Protein AF-A0A822CWD6-F1 (afdb_monomer)

pLDDT: mean 80.33, std 17.36, range [27.86, 97.44]

Secondary structure (DSSP, 8-state):
-------------------SEEEEE------SS---------HHHHHHHHHTTTTT-SEEEEE-TTS----TTSTTT-HHHIIIIIGGG-TT--EEEEEEE--TTS--HHHHHHTT-SHHHHHTT-EEEEETTEEEEES--SSEESS---STTEEESSTHHHHH-TTTTTT--EEEES---HHHHHHHHHH-TT--EEEE--TT-SS-THHHHHHHHHHTT-----TT--EEEEEEEETGGGHHHHHHH-TT--EEEEEEEEPPPTTSHHHHHHHHH--EEEEESHHHHHHHHT--S---TT--EEEEE-----

Radius of gyration: 23.3 Å; Cα contacts (8 Å, |Δi|>4): 521; chains: 1; bounding box: 73×45×63 Å

Foldseek 3Di:
DDDDDDDDDDPPPPPLPADAEDADADPDPCPDDPCPPDPADPVVVVQVVVLSNQARYQEYAEHCANHDDDDCCDPPQQLVCCVPVHNVSRPNHLYYKYKYFADQDDDDPVVSQVSCLDPVCVVSVFKWKDARRMIITWLHDDQEEEQDEALVRMDISDVVCSVVPLASQANHQEYEHADDDPVRLVSCVRSHVNHAEYEYDPPDPPDDPPRLVVRLVVLVVDQEEPANHQEYEYQAEEPQSCQSCCVRHYQQHAEYEYEHYHYHDCPDPSQVVQLVRYQYYEYAEDVVVVVVVPDPDDGNVNHNYYHYHYDPDD

Structure (mmCIF, N/CA/C/O backbone):
data_AF-A0A822CWD6-F1
#
_entry.id   AF-A0A822CWD6-F1
#
loop_
_atom_site.group_PDB
_atom_site.id
_atom_site.type_symbol
_atom_site.label_atom_id
_atom_site.label_alt_id
_atom_site.label_comp_id
_atom_site.label_asym_id
_atom_site.label_entity_id
_atom_site.label_seq_id
_atom_site.pdbx_PDB_ins_code
_atom_site.Cartn_x
_atom_site.Cartn_y
_atom_site.Cartn_z
_atom_site.occupancy
_atom_site.B_iso_or_equiv
_atom_site.auth_seq_id
_atom_site.auth_comp_id
_atom_site.auth_asym_id
_atom_site.auth_atom_id
_atom_site.pdbx_PDB_model_num
ATOM 1 N N . THR A 1 1 ? -40.696 32.082 -4.205 1.00 41.19 1 THR A N 1
ATOM 2 C CA . THR A 1 1 ? -41.580 31.049 -3.629 1.00 41.19 1 THR A CA 1
ATOM 3 C C . THR A 1 1 ? -40.736 30.146 -2.752 1.00 41.19 1 THR A C 1
ATOM 5 O O . THR A 1 1 ? -39.801 29.544 -3.269 1.00 41.19 1 THR A O 1
ATOM 8 N N . PRO A 1 2 ? -40.947 30.142 -1.426 1.00 31.92 2 PRO A N 1
ATOM 9 C CA . PRO A 1 2 ? -40.215 29.258 -0.528 1.00 31.92 2 PRO A CA 1
ATOM 10 C C . PRO A 1 2 ? -40.770 27.838 -0.681 1.00 31.92 2 PRO A C 1
ATOM 12 O O . PRO A 1 2 ? -41.982 27.652 -0.743 1.00 31.92 2 PRO A O 1
ATOM 15 N N . TYR A 1 3 ? -39.889 26.847 -0.794 1.00 30.48 3 TYR A N 1
ATOM 16 C CA . TYR A 1 3 ? -40.288 25.444 -0.788 1.00 30.48 3 TYR A CA 1
ATOM 17 C C . TYR A 1 3 ? -40.592 25.023 0.651 1.00 30.48 3 TYR A C 1
ATOM 19 O O . TYR A 1 3 ? -39.708 25.021 1.508 1.00 30.48 3 TYR A O 1
ATOM 27 N N . GLU A 1 4 ? -41.857 24.695 0.898 1.00 30.73 4 GLU A N 1
ATOM 28 C CA . GLU A 1 4 ? -42.342 24.069 2.123 1.00 30.73 4 GLU A CA 1
ATOM 29 C C . GLU A 1 4 ? -41.802 22.638 2.222 1.00 30.73 4 GLU A C 1
ATOM 31 O O . GLU A 1 4 ? -41.967 21.813 1.320 1.00 30.73 4 GLU A O 1
ATOM 36 N N . PHE A 1 5 ? -41.128 22.343 3.332 1.00 27.86 5 PHE A N 1
ATOM 37 C CA . PHE A 1 5 ? -40.646 21.010 3.664 1.00 27.86 5 PHE A CA 1
ATOM 38 C C . PHE A 1 5 ? -41.759 20.279 4.426 1.00 27.86 5 PHE A C 1
ATOM 40 O O . PHE A 1 5 ? -41.916 20.444 5.636 1.00 27.86 5 PHE A O 1
ATOM 47 N N . HIS A 1 6 ? -42.561 19.481 3.723 1.00 30.95 6 HIS A N 1
ATOM 48 C CA . HIS A 1 6 ? -43.489 18.552 4.363 1.00 30.95 6 HIS A CA 1
ATOM 49 C C . HIS A 1 6 ? -42.717 17.339 4.899 1.00 30.95 6 HIS A C 1
ATOM 51 O O . HIS A 1 6 ? -42.276 16.480 4.138 1.00 30.95 6 HIS A O 1
ATOM 57 N N . GLY A 1 7 ? -42.573 17.241 6.219 1.00 32.12 7 GLY A N 1
ATOM 58 C CA . GLY A 1 7 ? -42.423 15.944 6.886 1.00 32.12 7 GLY A CA 1
ATOM 59 C C . GLY A 1 7 ? -43.795 15.389 7.296 1.00 32.12 7 GLY A C 1
ATOM 60 O O . GLY A 1 7 ? -44.785 16.116 7.267 1.00 32.12 7 GLY A O 1
ATOM 61 N N . PRO A 1 8 ? -43.874 14.156 7.814 1.00 41.81 8 PRO A N 1
ATOM 62 C CA . PRO A 1 8 ? -43.317 12.914 7.301 1.00 41.81 8 PRO A CA 1
ATOM 63 C C . PRO A 1 8 ? -44.475 11.964 6.939 1.00 41.81 8 PRO A C 1
ATOM 65 O O . PRO A 1 8 ? -45.290 11.613 7.793 1.00 41.81 8 PRO A O 1
ATOM 68 N N . ASN A 1 9 ? -44.541 11.478 5.697 1.00 36.12 9 ASN A N 1
ATOM 69 C CA . ASN A 1 9 ? -45.422 10.348 5.406 1.00 36.12 9 ASN A CA 1
ATOM 70 C C . ASN A 1 9 ? -44.743 9.052 5.852 1.00 36.12 9 ASN A C 1
ATOM 72 O O . ASN A 1 9 ? -43.659 8.697 5.393 1.00 36.12 9 ASN A O 1
ATOM 76 N N . ARG A 1 10 ? -45.408 8.384 6.796 1.00 40.56 10 ARG A N 1
ATOM 77 C CA . ARG A 1 10 ? -45.073 7.092 7.395 1.00 40.56 10 ARG A CA 1
ATOM 78 C C . ARG A 1 10 ? -44.717 6.056 6.328 1.00 40.56 10 ARG A C 1
ATOM 80 O O . ARG A 1 10 ? -45.597 5.508 5.675 1.00 40.56 10 ARG A O 1
ATOM 87 N N . TRP A 1 11 ? -43.437 5.718 6.240 1.00 37.66 11 TRP A N 1
ATOM 88 C CA . TRP A 1 11 ? -42.989 4.420 5.744 1.00 37.66 11 TRP A CA 1
ATOM 89 C C . TRP A 1 11 ? -42.627 3.574 6.961 1.00 37.66 11 TRP A C 1
ATOM 91 O O . TRP A 1 11 ? -41.468 3.413 7.326 1.00 37.66 11 TRP A O 1
ATOM 101 N N . SER A 1 12 ? -43.653 3.067 7.644 1.00 40.69 12 SER A N 1
ATOM 102 C CA . SER A 1 12 ? -43.502 1.999 8.626 1.00 40.69 12 SER A CA 1
ATOM 103 C C . SER A 1 12 ? -43.310 0.680 7.882 1.00 40.69 12 SER A C 1
ATOM 105 O O . SER A 1 12 ? -44.246 -0.093 7.722 1.00 40.69 12 SER A O 1
ATOM 107 N N . ASN A 1 13 ? -42.090 0.447 7.410 1.00 38.81 13 ASN A N 1
ATOM 108 C CA . ASN A 1 13 ? -41.553 -0.888 7.188 1.00 38.81 13 ASN A CA 1
ATOM 109 C C . ASN A 1 13 ? -40.139 -0.873 7.768 1.00 38.81 13 ASN A C 1
ATOM 111 O O . ASN A 1 13 ? -39.184 -0.466 7.112 1.00 38.81 13 ASN A O 1
ATOM 115 N N . ASN A 1 14 ? -40.047 -1.269 9.042 1.00 45.19 14 ASN A N 1
ATOM 116 C CA . ASN A 1 14 ? -38.828 -1.393 9.845 1.00 45.19 14 ASN A CA 1
ATOM 117 C C . ASN A 1 14 ? -37.925 -2.534 9.342 1.00 45.19 14 ASN A C 1
ATOM 119 O O . ASN A 1 14 ? -37.528 -3.410 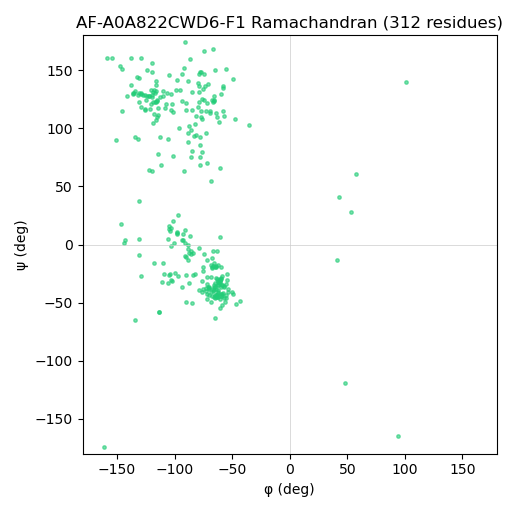10.105 1.00 45.19 14 ASN A O 1
ATOM 123 N N . ASN A 1 15 ? -37.565 -2.526 8.062 1.00 50.66 15 ASN A N 1
ATOM 124 C CA . ASN A 1 15 ? -36.393 -3.252 7.604 1.00 50.66 15 ASN A CA 1
ATOM 125 C C . ASN A 1 15 ? -35.198 -2.333 7.833 1.00 50.66 15 ASN A C 1
ATOM 127 O O . ASN A 1 15 ? -34.747 -1.634 6.928 1.00 50.66 15 ASN A O 1
ATOM 131 N N . THR A 1 16 ? -34.714 -2.294 9.076 1.00 69.19 16 THR A N 1
ATOM 132 C CA . THR A 1 16 ? -33.411 -1.701 9.375 1.00 69.19 16 THR A CA 1
ATOM 133 C C . THR A 1 16 ? -32.378 -2.427 8.524 1.00 69.19 16 THR A C 1
ATOM 135 O O . THR A 1 16 ? -32.130 -3.619 8.708 1.00 69.19 16 THR A O 1
ATOM 138 N N . ILE A 1 17 ? -31.821 -1.719 7.539 1.00 77.31 17 ILE A N 1
ATOM 139 C CA . ILE A 1 17 ? -30.785 -2.255 6.659 1.00 77.31 17 ILE A CA 1
ATOM 140 C C . ILE A 1 17 ? -29.621 -2.691 7.547 1.00 77.31 17 ILE A C 1
ATOM 142 O O . ILE A 1 17 ? -28.997 -1.872 8.219 1.00 77.31 17 ILE A O 1
ATOM 146 N N . GLN A 1 18 ? -29.351 -3.994 7.572 1.00 89.06 18 GLN A N 1
ATOM 147 C CA . GLN A 1 18 ? -28.232 -4.545 8.320 1.00 89.06 18 GLN A CA 1
ATOM 148 C C . GLN A 1 18 ? -27.011 -4.589 7.416 1.00 89.06 18 GLN A C 1
ATOM 150 O O . GLN A 1 18 ? -26.974 -5.340 6.442 1.00 89.06 18 GLN A O 1
ATOM 155 N N . LEU A 1 19 ? -25.990 -3.820 7.771 1.00 91.62 19 LEU A N 1
ATOM 156 C CA . LEU A 1 19 ? -24.704 -3.851 7.100 1.00 91.62 19 LEU A CA 1
ATOM 157 C C . LEU A 1 19 ? -23.643 -4.321 8.089 1.00 91.62 19 LEU A C 1
ATOM 159 O O . LEU A 1 19 ? -23.257 -3.597 8.999 1.00 91.62 19 LEU A O 1
ATOM 163 N N . LYS A 1 20 ? -23.169 -5.557 7.906 1.00 95.38 20 LYS A N 1
ATOM 164 C CA . LYS A 1 20 ? -22.157 -6.154 8.792 1.00 95.38 20 LYS A CA 1
ATOM 165 C C . LYS A 1 20 ? -20.751 -5.627 8.533 1.00 95.38 20 LYS A C 1
ATOM 167 O O . LYS A 1 20 ? -19.944 -5.582 9.457 1.00 95.38 20 LYS A O 1
ATOM 172 N N . GLN A 1 21 ? -20.437 -5.270 7.292 1.00 96.81 21 GLN A N 1
ATOM 173 C CA . GLN A 1 21 ? -19.098 -4.852 6.893 1.00 96.81 21 GLN A CA 1
ATOM 174 C C . GLN A 1 21 ? -19.185 -3.620 6.000 1.00 96.81 21 GLN A C 1
ATOM 176 O O . GLN A 1 21 ? -19.941 -3.615 5.029 1.00 96.81 21 GLN A O 1
ATOM 181 N N . PHE A 1 22 ? -18.400 -2.596 6.318 1.00 95.56 22 PHE A N 1
ATOM 182 C CA . PHE A 1 22 ? -18.320 -1.367 5.538 1.00 95.56 22 PHE A CA 1
ATOM 183 C C . PHE A 1 22 ? -16.862 -1.101 5.168 1.00 95.56 22 PHE A C 1
ATOM 185 O O . PHE A 1 22 ? -16.019 -0.868 6.036 1.00 95.56 22 PHE A O 1
ATOM 192 N N . TYR A 1 23 ? -16.580 -1.129 3.866 1.00 95.19 23 TYR A N 1
ATOM 193 C CA . TYR A 1 23 ? -15.262 -0.859 3.301 1.00 95.19 23 TYR A CA 1
ATOM 194 C C . TYR A 1 23 ? -15.333 0.410 2.462 1.00 95.19 23 TYR A C 1
ATOM 196 O O . TYR A 1 23 ? -16.032 0.451 1.450 1.00 95.19 23 TYR A O 1
ATOM 204 N N . LEU A 1 24 ? -14.581 1.434 2.852 1.00 92.56 24 LEU A N 1
ATOM 205 C CA . LEU A 1 24 ? -14.492 2.686 2.114 1.00 92.56 24 LEU A CA 1
ATOM 206 C C . LEU A 1 24 ? -13.050 2.973 1.739 1.00 92.56 24 LEU A C 1
ATOM 208 O O . LEU A 1 24 ? -12.159 2.979 2.584 1.00 92.56 24 LEU A O 1
ATOM 212 N N . THR A 1 25 ? -12.825 3.229 0.454 1.00 88.62 25 THR A N 1
ATOM 213 C CA . THR A 1 25 ? -11.520 3.626 -0.069 1.00 88.62 25 THR A CA 1
ATOM 214 C C . THR A 1 25 ? -11.660 4.871 -0.921 1.00 88.62 25 THR A C 1
ATOM 216 O O . THR A 1 25 ? -12.312 4.858 -1.965 1.00 88.62 25 THR A O 1
ATOM 219 N N . PHE A 1 26 ? -10.998 5.945 -0.501 1.00 81.56 26 PHE A N 1
ATOM 220 C CA . PHE A 1 26 ? -10.891 7.157 -1.297 1.00 81.56 26 PHE A CA 1
ATOM 221 C C . PHE A 1 26 ? -9.759 7.012 -2.309 1.00 81.56 26 PHE A C 1
ATOM 223 O O . PHE A 1 26 ? -8.594 7.303 -2.035 1.00 81.56 26 PHE A O 1
ATOM 230 N N . ASN A 1 27 ? -10.120 6.575 -3.512 1.00 64.31 27 ASN A N 1
ATOM 231 C CA . ASN A 1 27 ? -9.210 6.505 -4.648 1.00 64.31 27 ASN A CA 1
ATOM 232 C C . ASN A 1 27 ? -9.021 7.893 -5.264 1.00 64.31 27 ASN A C 1
ATOM 234 O O . ASN A 1 27 ? -9.557 8.192 -6.330 1.00 64.31 27 ASN A O 1
ATOM 238 N N . ARG A 1 28 ? -8.240 8.761 -4.615 1.00 62.84 28 ARG A N 1
ATOM 239 C CA . ARG A 1 28 ? -7.732 9.951 -5.300 1.00 62.84 28 ARG A CA 1
ATOM 240 C C . ARG A 1 28 ? -6.397 9.610 -5.943 1.00 62.84 28 ARG A C 1
ATOM 242 O O . ARG A 1 28 ? -5.455 9.218 -5.259 1.00 62.84 28 ARG A O 1
ATOM 249 N N . ARG A 1 29 ? -6.300 9.779 -7.265 1.00 53.88 29 ARG A N 1
ATOM 250 C CA . ARG A 1 29 ? -4.995 9.818 -7.928 1.00 53.88 29 ARG A CA 1
ATOM 251 C C . ARG A 1 29 ? -4.268 11.043 -7.378 1.00 53.88 29 ARG A C 1
ATOM 253 O O . ARG A 1 29 ? -4.687 12.173 -7.628 1.00 53.88 29 ARG A O 1
ATOM 260 N N . ILE A 1 30 ? -3.231 10.819 -6.573 1.00 51.44 30 ILE A N 1
ATOM 261 C CA . ILE A 1 30 ? -2.317 11.866 -6.109 1.00 51.44 30 ILE A CA 1
ATOM 262 C C . ILE A 1 30 ? -1.471 12.268 -7.326 1.00 51.44 30 ILE A C 1
ATOM 264 O O . ILE A 1 30 ? -0.302 11.913 -7.430 1.00 51.44 30 ILE A O 1
ATOM 268 N N . TYR A 1 31 ? -2.081 12.930 -8.309 1.00 38.94 31 TYR A N 1
ATOM 269 C CA . TYR A 1 31 ? -1.329 13.576 -9.375 1.00 38.94 31 TYR A CA 1
ATOM 270 C C . TYR A 1 31 ? -0.652 14.798 -8.770 1.00 38.94 31 TYR A C 1
ATOM 272 O O . TYR A 1 31 ? -1.303 15.641 -8.149 1.00 38.94 31 TYR A O 1
ATOM 280 N N . GLY A 1 32 ? 0.677 14.821 -8.868 1.00 43.56 32 GLY A N 1
ATOM 281 C CA . GLY A 1 32 ? 1.540 15.753 -8.153 1.00 43.56 32 GLY A CA 1
ATOM 282 C C . GLY A 1 32 ? 1.110 17.213 -8.276 1.00 43.56 32 GLY A C 1
ATOM 283 O O . GLY A 1 32 ? 0.671 17.627 -9.338 1.00 43.56 32 GLY A O 1
ATOM 284 N N . ARG A 1 33 ? 1.273 17.962 -7.174 1.00 41.97 33 ARG A N 1
ATOM 285 C CA . ARG A 1 33 ? 1.235 19.433 -6.956 1.00 41.97 33 ARG A CA 1
ATOM 286 C C . ARG A 1 33 ? 0.179 20.309 -7.661 1.00 41.97 33 ARG A C 1
ATOM 288 O O . ARG A 1 33 ? 0.005 21.450 -7.236 1.00 41.97 33 ARG A O 1
ATOM 295 N N . ARG A 1 34 ? -0.566 19.852 -8.667 1.00 41.78 34 ARG A N 1
ATOM 296 C CA . ARG A 1 34 ? -1.643 20.620 -9.287 1.00 41.78 34 ARG A CA 1
ATOM 297 C C . ARG A 1 34 ? -2.848 20.569 -8.364 1.00 41.78 34 ARG A C 1
ATOM 299 O O . ARG A 1 34 ? -3.493 19.538 -8.190 1.00 41.78 34 ARG A O 1
ATOM 306 N N . ARG A 1 35 ? -3.114 21.730 -7.763 1.00 42.78 35 ARG A N 1
ATOM 307 C CA . ARG A 1 35 ? -4.303 22.081 -6.985 1.00 42.78 35 ARG A CA 1
ATOM 308 C C . ARG A 1 35 ? -5.563 21.978 -7.856 1.00 42.78 35 ARG A C 1
ATOM 310 O O . ARG A 1 35 ? -6.215 22.977 -8.126 1.00 42.78 35 ARG A O 1
ATOM 317 N N . LEU A 1 36 ? -5.934 20.780 -8.304 1.00 44.44 36 LEU A N 1
ATOM 318 C CA . LEU A 1 36 ? -7.328 20.534 -8.651 1.00 44.44 36 LEU A CA 1
ATOM 319 C C . LEU A 1 36 ? -8.093 20.687 -7.342 1.00 44.44 36 LEU A C 1
ATOM 321 O O . LEU A 1 36 ? -7.831 19.922 -6.405 1.00 44.44 36 LEU A O 1
ATOM 325 N N . ALA A 1 37 ? -8.933 21.726 -7.276 1.00 44.72 37 ALA A N 1
ATOM 326 C CA . ALA A 1 37 ? -9.743 22.111 -6.126 1.00 44.72 37 ALA A CA 1
ATOM 327 C C . ALA A 1 37 ? -10.213 20.854 -5.389 1.00 44.72 37 ALA A C 1
ATOM 329 O O . ALA A 1 37 ? -11.045 20.087 -5.878 1.00 44.72 37 ALA A O 1
ATOM 330 N N . SER A 1 38 ? -9.561 20.560 -4.264 1.00 51.62 38 SER A N 1
ATOM 331 C CA . SER A 1 38 ? -9.843 19.356 -3.509 1.00 51.62 38 SER A CA 1
ATOM 332 C C . SER A 1 38 ? -11.222 19.532 -2.904 1.00 51.62 38 SER A C 1
ATOM 334 O O . SER A 1 38 ? -11.424 20.402 -2.059 1.00 51.62 38 SER A O 1
ATOM 336 N N . ARG A 1 39 ? -12.190 18.711 -3.322 1.00 56.06 39 ARG A N 1
ATOM 337 C CA . ARG A 1 39 ? -13.392 18.540 -2.511 1.00 56.06 39 ARG A CA 1
ATOM 338 C C . ARG A 1 39 ? -12.920 17.963 -1.181 1.00 56.06 39 ARG A C 1
ATOM 340 O O . ARG A 1 39 ? -12.474 16.818 -1.124 1.00 56.06 39 ARG A O 1
ATOM 347 N N . ARG A 1 40 ? -12.914 18.809 -0.149 1.00 67.06 40 ARG A N 1
ATOM 348 C CA . ARG A 1 40 ? -12.742 18.368 1.232 1.00 67.06 40 ARG A CA 1
ATOM 349 C C . ARG A 1 40 ? -13.864 17.382 1.517 1.00 67.06 40 ARG A C 1
ATOM 351 O O . ARG A 1 40 ? -14.998 17.603 1.094 1.00 67.06 40 ARG A O 1
ATOM 358 N N . ILE A 1 41 ? -13.531 16.283 2.174 1.00 71.38 41 ILE A N 1
ATOM 359 C CA . ILE A 1 41 ? -14.560 15.376 2.659 1.00 71.38 41 ILE A CA 1
ATOM 360 C C . ILE A 1 41 ? -15.162 16.030 3.886 1.00 71.38 41 ILE A C 1
ATOM 362 O O . ILE A 1 41 ? -14.445 16.411 4.810 1.00 71.38 41 ILE A O 1
ATOM 366 N N . ASP A 1 42 ? -16.477 16.182 3.861 1.00 82.00 42 ASP A N 1
ATOM 367 C CA . ASP A 1 42 ? -17.227 16.513 5.055 1.00 82.00 42 ASP A CA 1
ATOM 368 C C . ASP A 1 42 ? -17.253 15.258 5.938 1.00 82.00 42 ASP A C 1
ATOM 370 O O . ASP A 1 42 ? -18.038 14.329 5.726 1.00 82.00 42 ASP A O 1
ATOM 374 N N . PHE A 1 43 ? -16.321 15.195 6.893 1.00 80.31 43 PHE A N 1
ATOM 375 C CA . PHE A 1 43 ? -16.220 14.074 7.825 1.00 80.31 43 PHE A CA 1
ATOM 376 C C . PHE A 1 43 ? -17.490 13.903 8.651 1.00 80.31 43 PHE A C 1
ATOM 378 O O . PHE A 1 43 ? -17.830 12.774 8.989 1.00 80.31 43 PHE A O 1
ATOM 385 N N . HIS A 1 44 ? -18.228 14.980 8.922 1.00 83.62 44 HIS A N 1
ATOM 386 C CA . HIS A 1 44 ? -19.490 14.885 9.639 1.00 83.62 44 HIS A CA 1
ATOM 387 C C . HIS A 1 44 ? -20.540 14.147 8.800 1.00 83.62 44 HIS A C 1
ATOM 389 O O . HIS A 1 44 ? -21.178 13.220 9.295 1.00 83.62 44 HIS A O 1
ATOM 395 N N . GLN A 1 45 ? -20.658 14.466 7.507 1.00 86.62 45 GLN A N 1
ATOM 396 C CA . GLN A 1 45 ? -21.532 13.714 6.596 1.00 86.62 45 GLN A CA 1
ATOM 397 C C . GLN A 1 45 ? -21.108 12.250 6.461 1.00 86.62 45 GLN A C 1
ATOM 399 O O . GLN A 1 45 ? -21.960 11.362 6.481 1.00 86.62 45 GLN A O 1
ATOM 404 N N . LEU A 1 46 ? -19.803 11.987 6.353 1.00 87.62 46 LEU A N 1
ATOM 405 C CA . LEU A 1 46 ? -19.285 10.622 6.277 1.00 87.62 46 LEU A CA 1
ATOM 406 C C . LEU A 1 46 ? -19.636 9.817 7.536 1.00 87.62 46 LEU A C 1
ATOM 408 O O . LEU A 1 46 ? -20.128 8.694 7.429 1.00 87.62 46 LEU A O 1
ATOM 412 N N . ILE A 1 47 ? -19.415 10.398 8.716 1.00 87.44 47 ILE A N 1
ATOM 413 C CA . ILE A 1 47 ? -19.780 9.795 10.000 1.00 87.44 47 ILE A CA 1
ATOM 414 C C . ILE A 1 47 ? -21.280 9.523 10.033 1.00 87.44 47 ILE A C 1
ATOM 416 O O . ILE A 1 47 ? -21.667 8.383 10.264 1.00 87.44 47 ILE A O 1
ATOM 420 N N . ASN A 1 48 ? -22.112 10.524 9.733 1.00 88.50 48 ASN A N 1
ATOM 421 C CA . ASN A 1 48 ? -23.569 10.395 9.758 1.00 88.50 48 ASN A CA 1
ATOM 422 C C . ASN A 1 48 ? -24.084 9.305 8.813 1.00 88.50 48 ASN A C 1
ATOM 424 O O . ASN A 1 48 ? -25.068 8.637 9.126 1.00 88.50 48 ASN A O 1
ATOM 428 N N . ALA A 1 49 ? -23.428 9.116 7.665 1.00 90.38 49 ALA A N 1
ATOM 429 C CA . ALA A 1 49 ? -23.754 8.050 6.727 1.00 90.38 49 ALA A CA 1
ATOM 430 C C . ALA A 1 49 ? -23.382 6.666 7.280 1.00 90.38 49 ALA A C 1
ATOM 432 O O . ALA A 1 49 ? -24.171 5.730 7.176 1.00 90.38 49 ALA A O 1
ATOM 433 N N . ILE A 1 50 ? -22.204 6.526 7.895 1.00 91.62 50 ILE A N 1
ATOM 434 C CA . ILE A 1 50 ? -21.753 5.252 8.474 1.00 91.62 50 ILE A CA 1
ATOM 435 C C . ILE A 1 50 ? -22.567 4.899 9.727 1.00 91.62 50 ILE A C 1
ATOM 437 O O . ILE A 1 50 ? -22.907 3.732 9.931 1.00 91.62 50 ILE A O 1
ATOM 441 N N . THR A 1 51 ? -22.926 5.883 10.557 1.00 91.12 51 THR A N 1
ATOM 442 C CA . THR A 1 51 ? -23.675 5.655 11.801 1.00 91.12 51 THR A CA 1
ATOM 443 C C . THR A 1 51 ? -25.098 5.160 11.562 1.00 91.12 51 THR A C 1
ATOM 445 O O . THR A 1 51 ? -25.639 4.500 12.445 1.00 91.12 51 THR A O 1
ATOM 448 N N . GLN A 1 52 ? -25.663 5.331 10.358 1.00 91.44 52 GLN A N 1
ATOM 449 C CA . GLN A 1 52 ? -26.922 4.669 9.972 1.00 91.44 52 GLN A CA 1
ATOM 450 C C . GLN A 1 52 ? -26.861 3.141 10.143 1.00 91.44 52 GLN A C 1
ATOM 452 O O . GLN A 1 52 ? -27.885 2.497 10.353 1.00 91.44 52 GLN A O 1
ATOM 457 N N . PHE A 1 53 ? -25.661 2.555 10.081 1.00 93.62 53 PHE A N 1
ATOM 458 C CA . PHE A 1 53 ? -25.441 1.113 10.179 1.00 93.62 53 PHE A CA 1
ATOM 459 C C . PHE A 1 53 ? -24.849 0.666 11.523 1.00 93.62 53 PHE A C 1
ATOM 461 O O . PHE A 1 53 ? -24.543 -0.520 11.690 1.00 93.62 53 PHE A O 1
ATOM 468 N N . SER A 1 54 ? -24.689 1.578 12.490 1.00 92.62 54 SER A N 1
ATOM 469 C CA . SER A 1 54 ? -23.864 1.360 13.687 1.00 92.62 54 SER A CA 1
ATOM 470 C C . SER A 1 54 ? -24.294 0.155 14.535 1.00 92.62 54 SER A C 1
ATOM 472 O O . SER A 1 54 ? -23.454 -0.578 15.052 1.00 92.62 54 SER A O 1
ATOM 474 N N . LEU A 1 55 ? -25.600 -0.123 14.606 1.00 93.69 55 LEU A N 1
ATOM 475 C CA . LEU A 1 55 ? -26.174 -1.244 15.367 1.00 93.69 55 LEU A CA 1
ATOM 476 C C . LEU A 1 55 ? -25.914 -2.627 14.746 1.00 93.69 55 LEU A C 1
ATOM 478 O O . LEU A 1 55 ? -26.174 -3.660 15.378 1.00 93.69 55 LEU A O 1
ATOM 482 N N . SER A 1 56 ? -25.457 -2.668 13.494 1.00 95.38 56 SER A N 1
ATOM 483 C CA . SER A 1 56 ? -25.226 -3.902 12.732 1.00 95.38 56 SER A CA 1
ATOM 484 C C . SER A 1 56 ? -23.773 -4.109 12.315 1.00 95.38 56 SER A C 1
ATOM 486 O O . SER A 1 56 ? -23.410 -5.234 11.967 1.00 95.38 56 SER A O 1
ATOM 488 N N . LEU A 1 57 ? -22.954 -3.058 12.382 1.00 95.94 57 LEU A N 1
ATOM 489 C CA . LEU A 1 57 ? -21.598 -3.071 11.862 1.00 95.94 57 LEU A CA 1
ATOM 490 C C . LEU A 1 57 ? -20.660 -3.881 12.761 1.00 95.94 57 LEU A C 1
ATOM 492 O O . LEU A 1 57 ? -20.527 -3.612 13.951 1.00 95.94 57 LEU A O 1
ATOM 496 N N . VAL A 1 58 ? -20.005 -4.874 12.162 1.00 97.38 58 VAL A N 1
ATOM 497 C CA . VAL A 1 58 ? -19.014 -5.755 12.798 1.00 97.38 58 VAL A CA 1
ATOM 498 C C . VAL A 1 58 ? -17.599 -5.400 12.346 1.00 97.38 58 VAL A C 1
ATOM 500 O O . VAL A 1 58 ? -16.654 -5.513 13.126 1.00 97.38 58 VAL A O 1
ATOM 503 N N . CYS A 1 59 ? -17.449 -4.945 11.101 1.00 97.44 59 CYS A N 1
ATOM 504 C CA . CYS A 1 59 ? -16.174 -4.530 10.526 1.00 97.44 59 CYS A CA 1
ATOM 505 C C . CYS A 1 59 ? -16.304 -3.165 9.846 1.00 97.44 59 CYS A C 1
ATOM 507 O O . CYS A 1 59 ? -17.190 -2.964 9.010 1.00 97.44 59 CYS A O 1
ATOM 509 N N . LEU A 1 60 ? -15.389 -2.257 10.177 1.00 96.94 60 LEU A N 1
ATOM 510 C CA . LEU A 1 60 ? -15.258 -0.943 9.563 1.00 96.94 60 LEU A CA 1
ATOM 511 C C . LEU A 1 60 ? -13.833 -0.756 9.044 1.00 96.94 60 LEU A C 1
ATOM 513 O O . LEU A 1 60 ? -12.897 -0.693 9.838 1.00 96.94 60 LEU A O 1
ATOM 517 N N . SER A 1 61 ? -13.680 -0.598 7.730 1.00 97.12 61 SER A N 1
ATOM 518 C CA . SER A 1 61 ? -12.390 -0.332 7.090 1.00 97.12 61 SER A CA 1
ATOM 519 C C . SER A 1 61 ? -12.418 0.975 6.309 1.00 97.12 61 SER A C 1
ATOM 521 O O . SER A 1 61 ? -13.129 1.102 5.312 1.00 97.12 61 SER A O 1
ATOM 523 N N . LEU A 1 62 ? -11.598 1.935 6.733 1.00 94.88 62 LEU A N 1
ATOM 524 C CA . LEU A 1 62 ? -11.518 3.283 6.182 1.00 94.88 62 LEU A CA 1
ATOM 525 C C . LEU A 1 62 ? -10.121 3.565 5.621 1.00 94.88 62 LEU A C 1
ATOM 527 O O . LEU A 1 62 ? -9.179 3.837 6.362 1.00 94.88 62 LEU A O 1
ATOM 531 N N . ASN A 1 63 ? -9.993 3.548 4.297 1.00 93.12 63 ASN A N 1
ATOM 532 C CA . ASN A 1 63 ? -8.811 4.038 3.597 1.00 93.12 63 ASN A CA 1
ATOM 533 C C . ASN A 1 63 ? -9.044 5.480 3.134 1.00 93.12 63 ASN A C 1
ATOM 535 O O . ASN A 1 63 ? -9.698 5.746 2.122 1.00 93.12 63 ASN A O 1
ATOM 539 N N . LEU A 1 64 ? -8.486 6.402 3.906 1.00 89.81 64 LEU A N 1
ATOM 540 C CA . LEU A 1 64 ? -8.624 7.845 3.798 1.00 89.81 64 LEU A CA 1
ATOM 541 C C . LEU A 1 64 ? -7.395 8.519 3.164 1.00 89.81 64 LEU A C 1
ATOM 543 O O . LEU A 1 64 ? -7.281 9.739 3.213 1.00 89.81 64 LEU A O 1
ATOM 547 N N . ILE A 1 65 ? -6.485 7.775 2.532 1.00 86.56 65 ILE A N 1
ATOM 548 C CA . ILE A 1 65 ? -5.256 8.333 1.933 1.00 86.56 65 ILE A CA 1
ATOM 549 C C . ILE A 1 65 ? -5.535 9.379 0.844 1.00 86.56 65 ILE A C 1
ATOM 551 O O . ILE A 1 65 ? -4.747 10.298 0.641 1.00 86.56 65 ILE A O 1
ATOM 555 N N . GLY A 1 66 ? -6.670 9.277 0.150 1.00 78.00 66 GLY A N 1
ATOM 556 C CA . GLY A 1 66 ? -7.093 10.265 -0.845 1.00 78.00 66 GLY A CA 1
ATOM 557 C C . GLY A 1 66 ? -7.718 11.544 -0.269 1.00 78.00 66 GLY A C 1
ATOM 558 O O . GLY A 1 66 ? -8.080 12.433 -1.046 1.00 78.00 66 GLY A O 1
ATOM 559 N N . CYS A 1 67 ? -7.883 11.637 1.054 1.00 80.00 67 CYS A N 1
ATOM 560 C CA . CYS A 1 67 ? -8.580 12.730 1.730 1.00 80.00 67 CYS A CA 1
ATOM 561 C C . CYS A 1 67 ? -7.617 13.873 2.060 1.00 80.00 67 CYS A C 1
ATOM 563 O O . CYS A 1 67 ? -6.488 13.641 2.483 1.00 80.00 67 CYS A O 1
ATOM 565 N N . TYR A 1 68 ? -8.075 15.117 1.906 1.00 72.44 68 TYR A N 1
ATOM 566 C CA . TYR A 1 68 ? -7.323 16.276 2.383 1.00 72.44 68 TYR A CA 1
ATOM 567 C C . TYR A 1 68 ? -7.702 16.537 3.837 1.00 72.44 68 TYR A C 1
ATOM 569 O O . TYR A 1 68 ? -8.785 17.059 4.101 1.00 72.44 68 TYR A O 1
ATOM 577 N N . ILE A 1 69 ? -6.832 16.129 4.753 1.00 73.25 69 ILE A N 1
ATOM 578 C CA . ILE A 1 69 ? -6.992 16.383 6.182 1.00 73.25 69 ILE A CA 1
ATOM 579 C C . ILE A 1 69 ? -6.135 17.593 6.524 1.00 73.25 69 ILE A C 1
ATOM 581 O O . ILE A 1 69 ? -5.009 17.691 6.050 1.00 73.25 69 ILE A O 1
ATOM 585 N N . THR A 1 70 ? -6.690 18.544 7.266 1.00 69.50 70 THR A N 1
ATOM 586 C CA . THR A 1 70 ? -6.097 19.878 7.435 1.00 69.50 70 THR A CA 1
ATOM 587 C C . THR A 1 70 ? -5.559 20.138 8.829 1.00 69.50 70 THR A C 1
ATOM 589 O O . THR A 1 70 ? -4.800 21.086 9.012 1.00 69.50 70 THR A O 1
ATOM 592 N N . SER A 1 71 ? -5.956 19.323 9.803 1.00 74.81 71 SER A N 1
ATOM 593 C CA . SER A 1 71 ? -5.650 19.530 11.213 1.00 74.81 71 SER A CA 1
ATOM 594 C C . SER A 1 71 ? -5.448 18.204 11.944 1.00 74.81 71 SER A C 1
ATOM 596 O O . SER A 1 71 ? -6.077 17.200 11.614 1.00 74.81 71 SER A O 1
ATOM 598 N N . SER A 1 72 ? -4.620 18.210 12.992 1.00 73.75 72 SER A N 1
ATOM 599 C CA . SER A 1 72 ? -4.518 17.106 13.961 1.00 73.75 72 SER A CA 1
ATOM 600 C C . SER A 1 72 ? -5.809 16.897 14.755 1.00 73.75 72 SER A C 1
ATOM 602 O O . SER A 1 72 ? -6.027 15.823 15.308 1.00 73.75 72 SER A O 1
ATOM 604 N N . ASN A 1 73 ? -6.677 17.911 14.789 1.00 78.38 73 ASN A N 1
ATOM 605 C CA . ASN A 1 73 ? -7.982 17.829 15.429 1.00 78.38 73 ASN A CA 1
ATOM 606 C C . ASN A 1 73 ? -9.055 17.210 14.526 1.00 78.38 73 ASN A C 1
ATOM 608 O O . ASN A 1 73 ? -10.156 16.975 15.013 1.00 78.38 73 ASN A O 1
ATOM 612 N N . ASP A 1 74 ? -8.761 16.952 13.248 1.00 80.25 74 ASP A N 1
ATOM 613 C CA . ASP A 1 74 ? -9.707 16.312 12.337 1.00 80.25 74 ASP A CA 1
ATOM 614 C C . ASP A 1 74 ? -9.825 14.810 12.661 1.00 80.25 74 ASP A C 1
ATOM 616 O O . ASP A 1 74 ? -8.853 14.154 13.044 1.00 80.25 74 ASP A O 1
ATOM 620 N N . LEU A 1 75 ? -11.018 14.244 12.472 1.00 72.94 75 LEU A N 1
ATOM 621 C CA . LEU A 1 75 ? -11.315 12.819 12.637 1.00 72.94 75 LEU A CA 1
ATOM 622 C C . LEU A 1 75 ? -10.790 12.070 11.399 1.00 72.94 75 LEU A C 1
ATOM 624 O O . LEU A 1 75 ? -11.497 11.922 10.406 1.00 72.94 75 LEU A O 1
ATOM 628 N N . PRO A 1 76 ? -9.503 11.687 11.411 1.00 81.56 76 PRO A N 1
ATOM 629 C CA . PRO A 1 76 ? -9.145 10.492 12.171 1.00 81.56 76 PRO A CA 1
ATOM 630 C C . PRO A 1 76 ? -7.940 10.635 13.121 1.00 81.56 76 PRO A C 1
ATOM 632 O O . PRO A 1 76 ? -7.515 9.640 13.700 1.00 81.56 76 PRO A O 1
ATOM 635 N N . PHE A 1 77 ? -7.366 11.827 13.270 1.00 83.81 77 PHE A N 1
ATOM 636 C CA . PHE A 1 77 ? -6.171 12.077 14.087 1.00 83.81 77 PHE A CA 1
ATOM 637 C C . PHE A 1 77 ? -6.496 12.444 15.530 1.00 83.81 77 PHE A C 1
ATOM 639 O O . PHE A 1 77 ? -5.708 12.164 16.433 1.00 83.81 77 PHE A O 1
ATOM 646 N N . ASN A 1 78 ? -7.681 13.004 15.761 1.00 87.50 78 ASN A N 1
ATOM 647 C CA . ASN A 1 78 ? -8.188 13.217 17.102 1.00 87.50 78 ASN A CA 1
ATOM 648 C C . ASN A 1 78 ? -8.732 11.900 17.672 1.00 87.50 78 ASN A C 1
ATOM 650 O O . ASN A 1 78 ? -9.902 11.564 17.472 1.00 87.50 78 ASN A O 1
ATOM 654 N N . GLY A 1 79 ? -7.885 11.153 18.389 1.00 88.31 79 GLY A N 1
ATOM 655 C CA . GLY A 1 79 ? -8.257 9.871 18.994 1.00 88.31 79 GLY A CA 1
ATOM 656 C C . GLY A 1 79 ? -9.486 9.960 19.908 1.00 88.31 79 GLY A C 1
ATOM 657 O O . GLY A 1 79 ? -10.305 9.045 19.916 1.00 88.31 79 GLY A O 1
ATOM 658 N N . ILE A 1 80 ? -9.682 11.083 20.609 1.00 90.19 80 ILE A N 1
ATOM 659 C CA . ILE A 1 80 ? -10.847 11.290 21.484 1.00 90.19 80 ILE A CA 1
ATOM 660 C C . ILE A 1 80 ? -12.128 11.411 20.657 1.00 90.19 80 ILE A C 1
ATOM 662 O O . ILE A 1 80 ? -13.100 10.717 20.945 1.00 90.19 80 ILE A O 1
ATOM 666 N N . GLN A 1 81 ? -12.139 12.250 19.617 1.00 89.25 81 GLN A N 1
ATOM 667 C CA . GLN A 1 81 ? -13.313 12.378 18.748 1.00 89.25 81 GLN A CA 1
ATOM 668 C C . GLN A 1 81 ? -13.595 11.071 18.004 1.00 89.25 81 GLN A C 1
ATOM 670 O O . GLN A 1 81 ? -14.742 10.635 17.955 1.00 89.25 81 GLN A O 1
ATOM 675 N N . LEU A 1 82 ? -12.557 10.411 17.479 1.00 91.88 82 LEU A N 1
ATOM 676 C CA . LEU A 1 82 ? -12.701 9.127 16.797 1.00 91.88 82 LEU A CA 1
ATOM 677 C C . LEU A 1 82 ? -13.303 8.062 17.726 1.00 91.88 82 LEU A C 1
ATOM 679 O O . LEU A 1 82 ? -14.204 7.331 17.328 1.00 91.88 82 LEU A O 1
ATOM 683 N N . GLN A 1 83 ? -12.867 8.006 18.982 1.00 93.12 83 GLN A N 1
ATOM 684 C CA . GLN A 1 83 ? -13.462 7.131 19.986 1.00 93.12 83 GLN A CA 1
ATOM 685 C C . GLN A 1 83 ? -14.914 7.525 20.304 1.00 93.12 83 GLN A C 1
ATOM 687 O O . GLN A 1 83 ? -15.827 6.725 20.103 1.00 93.12 83 GLN A O 1
ATOM 692 N N . GLN A 1 84 ? -15.123 8.732 20.837 1.00 89.62 84 GLN A N 1
ATOM 693 C CA . GLN A 1 84 ? -16.375 9.126 21.493 1.00 89.62 84 GLN A CA 1
ATOM 694 C C . GLN A 1 84 ? -17.494 9.427 20.498 1.00 89.62 84 GLN A C 1
ATOM 696 O O . GLN A 1 84 ? -18.643 9.062 20.726 1.00 89.62 84 GLN A O 1
ATOM 701 N N . GLN A 1 85 ? -17.173 10.097 19.391 1.00 83.94 85 GLN A N 1
ATOM 702 C CA . GLN A 1 85 ? -18.174 10.550 18.425 1.00 83.94 85 GLN A CA 1
ATOM 703 C C . GLN A 1 85 ? -18.439 9.522 17.328 1.00 83.94 85 GLN A C 1
ATOM 705 O O . GLN A 1 85 ? -19.368 9.704 16.543 1.00 83.94 85 GLN A O 1
ATOM 710 N N . PHE A 1 86 ? -17.628 8.463 17.244 1.00 89.81 86 PHE A N 1
ATOM 711 C CA . PHE A 1 86 ? -17.710 7.534 16.127 1.00 89.81 86 PHE A CA 1
ATOM 712 C C . PHE A 1 86 ? -17.683 6.065 16.541 1.00 89.81 86 PHE A C 1
ATOM 714 O O . PHE A 1 86 ? -18.689 5.379 16.369 1.00 89.81 86 PHE A O 1
ATOM 721 N N . LEU A 1 87 ? -16.584 5.570 17.111 1.00 94.12 87 LEU A N 1
ATOM 722 C CA . LEU A 1 87 ? -16.433 4.132 17.363 1.00 94.12 87 LEU A CA 1
ATOM 723 C C . LEU A 1 87 ? -17.359 3.61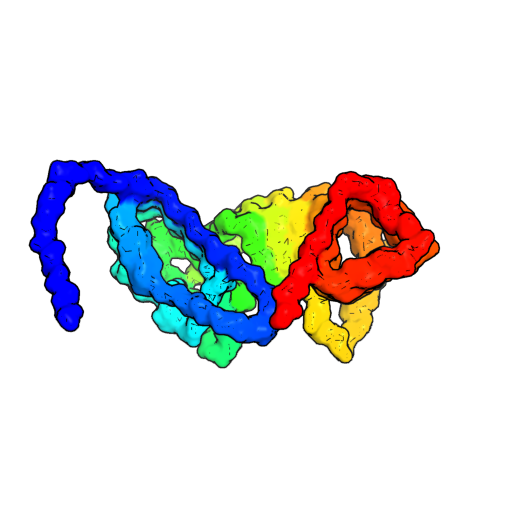4 18.474 1.00 94.12 87 LEU A C 1
ATOM 725 O O . LEU A 1 87 ? -17.946 2.545 18.325 1.00 94.12 87 LEU A O 1
ATOM 729 N N . GLN A 1 88 ? -17.570 4.381 19.549 1.00 93.56 88 GLN A N 1
ATOM 730 C CA . GLN A 1 88 ? -18.464 3.980 20.649 1.00 93.56 88 GLN A CA 1
ATOM 731 C C . GLN A 1 88 ? -19.938 3.849 20.237 1.00 93.56 88 GLN A C 1
ATOM 733 O O . GLN A 1 88 ? -20.709 3.175 20.916 1.00 93.56 88 GLN A O 1
ATOM 738 N N . LEU A 1 89 ? -20.336 4.439 19.106 1.00 92.00 89 LEU A N 1
ATOM 739 C CA . LEU A 1 89 ? -21.695 4.315 18.577 1.00 92.00 89 LEU A CA 1
ATOM 740 C C . LEU A 1 89 ? -21.969 2.938 17.948 1.00 92.00 89 LEU A C 1
ATOM 742 O O . LEU A 1 89 ? -23.110 2.662 17.576 1.00 92.00 89 LEU A O 1
ATOM 746 N N . MET A 1 90 ? -20.944 2.090 17.801 1.00 94.88 90 MET A N 1
ATOM 747 C CA . MET A 1 90 ? -20.991 0.821 17.073 1.00 94.88 90 MET A CA 1
ATOM 748 C C . MET A 1 90 ? -20.795 -0.373 18.026 1.00 94.88 90 MET A C 1
ATOM 750 O O . MET A 1 90 ? -19.719 -0.969 18.061 1.00 94.88 90 MET A O 1
ATOM 754 N N . PRO A 1 91 ? -21.824 -0.781 18.792 1.00 93.81 91 PRO A N 1
ATOM 755 C CA . PRO A 1 91 ? -21.675 -1.760 19.877 1.00 93.81 91 PRO A CA 1
ATOM 756 C C . PRO A 1 91 ? -21.278 -3.171 19.417 1.00 93.81 91 PRO A C 1
ATOM 758 O O . PRO A 1 91 ? -20.880 -3.994 20.235 1.00 93.81 91 PRO A O 1
ATOM 761 N N . LYS A 1 92 ? -21.417 -3.482 18.122 1.00 96.00 92 LYS A N 1
ATOM 762 C CA . LYS A 1 92 ? -21.036 -4.779 17.539 1.00 96.00 92 LYS A CA 1
ATOM 763 C C . LYS A 1 92 ? -19.693 -4.743 16.811 1.00 96.00 92 LYS A C 1
ATOM 765 O O . LYS A 1 92 ? -19.308 -5.766 16.244 1.00 96.00 92 LYS A O 1
ATOM 770 N N . LEU A 1 93 ? -19.001 -3.602 16.801 1.00 96.62 93 LEU A N 1
ATOM 771 C CA . LEU A 1 93 ? -17.764 -3.437 16.051 1.00 96.62 93 LEU A CA 1
ATOM 772 C C . LEU A 1 93 ? -16.653 -4.277 16.682 1.00 96.62 93 LEU A C 1
ATOM 774 O O . LEU A 1 93 ? -16.205 -4.016 17.792 1.00 96.62 93 LEU A O 1
ATOM 778 N N . GLN A 1 94 ? -16.202 -5.291 15.951 1.00 96.25 94 GLN A N 1
ATOM 779 C CA . GLN A 1 94 ? -15.115 -6.181 16.362 1.00 96.25 94 GLN A CA 1
ATOM 780 C C . GLN A 1 94 ? -13.810 -5.823 15.652 1.00 96.25 94 GLN A C 1
ATOM 782 O O . GLN A 1 94 ? -12.723 -6.012 16.192 1.00 96.25 94 GLN A O 1
ATOM 787 N N . GLN A 1 95 ? -13.911 -5.309 14.426 1.00 96.25 95 GLN A N 1
ATOM 788 C CA . GLN A 1 95 ? -12.766 -4.980 13.589 1.00 96.25 95 GLN A CA 1
ATOM 789 C C . GLN A 1 95 ? -12.847 -3.528 13.144 1.00 96.25 95 GLN A C 1
ATOM 791 O O . GLN A 1 95 ? -13.817 -3.118 12.505 1.00 96.25 95 GLN A O 1
ATOM 796 N N . PHE A 1 96 ? -11.796 -2.775 13.443 1.00 96.69 96 PHE A N 1
ATOM 797 C CA . PHE A 1 96 ? -11.619 -1.417 12.968 1.00 96.69 96 PHE A CA 1
ATOM 798 C C . PHE A 1 96 ? -10.293 -1.307 12.225 1.00 96.69 96 PHE A C 1
ATOM 800 O O . PHE A 1 96 ? -9.241 -1.688 12.743 1.00 96.69 96 PHE A O 1
ATOM 807 N N . HIS A 1 97 ? -10.354 -0.782 11.005 1.00 96.81 97 HIS A N 1
ATOM 808 C CA . HIS A 1 97 ? -9.195 -0.545 10.169 1.00 96.81 97 HIS A CA 1
ATOM 809 C C . HIS A 1 97 ? -9.193 0.879 9.639 1.00 96.81 97 HIS A C 1
ATOM 811 O O . HIS A 1 97 ? -10.171 1.352 9.063 1.00 96.81 97 HIS A O 1
ATOM 817 N N . LEU A 1 98 ? -8.061 1.551 9.789 1.00 95.31 98 LEU A N 1
ATOM 818 C CA . LEU A 1 98 ? -7.865 2.928 9.355 1.00 95.31 98 LEU A CA 1
ATOM 819 C C . LEU A 1 98 ? -6.568 3.019 8.561 1.00 95.31 98 LEU A C 1
ATOM 821 O O . LEU A 1 98 ? -5.592 2.354 8.904 1.00 95.31 98 LEU A O 1
ATOM 825 N N . TYR A 1 99 ? -6.555 3.844 7.518 1.00 94.31 99 TYR A N 1
ATOM 826 C CA . TYR A 1 99 ? -5.337 4.287 6.854 1.00 94.31 99 TYR A CA 1
ATOM 827 C C . TYR A 1 99 ? -5.497 5.723 6.358 1.00 94.31 99 TYR A C 1
ATOM 829 O O . TYR A 1 99 ? -6.339 5.992 5.508 1.00 94.31 99 TYR A O 1
ATOM 837 N N . ALA A 1 100 ? -4.720 6.653 6.901 1.00 90.94 100 ALA A N 1
ATOM 838 C CA . ALA A 1 100 ? -4.834 8.089 6.662 1.00 90.94 100 ALA A CA 1
ATOM 839 C C . ALA A 1 100 ? -3.454 8.740 6.481 1.00 90.94 100 ALA A C 1
ATOM 841 O O . ALA A 1 100 ? -2.434 8.181 6.883 1.00 90.94 100 ALA A O 1
ATOM 842 N N . ILE A 1 101 ? -3.439 9.926 5.868 1.00 86.81 101 ILE A N 1
ATOM 843 C CA . ILE A 1 101 ? -2.236 10.718 5.592 1.00 86.81 101 ILE A CA 1
ATOM 844 C C . ILE A 1 101 ? -2.330 12.090 6.264 1.00 86.81 101 ILE A C 1
ATOM 846 O O . ILE A 1 101 ? -3.338 12.785 6.153 1.00 86.81 101 ILE A O 1
ATOM 850 N N . LEU A 1 102 ? -1.261 12.480 6.944 1.00 80.62 102 LEU A N 1
ATOM 851 C CA . LEU A 1 102 ? -1.051 13.796 7.526 1.00 80.62 102 LEU A CA 1
ATOM 852 C C . LEU A 1 102 ? -0.472 14.727 6.459 1.00 80.62 102 LEU A C 1
ATOM 854 O O . LEU A 1 102 ? 0.491 14.389 5.767 1.00 80.62 102 LEU A O 1
ATOM 858 N N . THR A 1 103 ? -1.043 15.918 6.311 1.00 72.19 103 THR A N 1
ATOM 859 C CA . THR A 1 103 ? -0.422 16.969 5.497 1.00 72.19 103 THR A CA 1
ATOM 860 C C . THR A 1 103 ? 0.700 17.635 6.296 1.00 72.19 103 THR A C 1
ATOM 862 O O . THR A 1 103 ? 0.509 17.979 7.459 1.00 72.19 103 THR A O 1
ATOM 865 N N . GLN A 1 104 ? 1.869 17.770 5.666 1.00 57.78 104 GLN A N 1
ATOM 866 C CA . GLN A 1 104 ? 3.207 17.737 6.279 1.00 57.78 104 GLN A CA 1
ATOM 867 C C . GLN A 1 104 ? 3.610 18.873 7.234 1.00 57.78 104 GLN A C 1
ATOM 869 O O . GLN A 1 104 ? 4.664 18.758 7.849 1.00 57.78 104 GLN A O 1
ATOM 874 N N . ASP A 1 105 ? 2.824 19.928 7.420 1.00 59.31 105 ASP A N 1
ATOM 875 C CA . ASP A 1 105 ? 3.436 21.186 7.869 1.00 59.31 105 ASP A CA 1
ATOM 876 C C . ASP A 1 105 ? 3.245 21.548 9.352 1.00 59.31 105 ASP A C 1
ATOM 878 O O . ASP A 1 105 ? 3.742 22.591 9.765 1.00 59.31 105 ASP A O 1
ATOM 882 N N . LEU A 1 106 ? 2.539 20.758 10.178 1.00 54.31 106 LEU A N 1
ATOM 883 C CA . LEU A 1 106 ? 2.087 21.278 11.488 1.00 54.31 106 LEU A CA 1
ATOM 884 C C . LEU A 1 106 ? 2.062 20.309 12.685 1.00 54.31 106 LEU A C 1
ATOM 886 O O . LEU A 1 106 ? 1.631 20.734 13.756 1.00 54.31 106 LEU A O 1
ATOM 890 N N . ILE A 1 107 ? 2.455 19.032 12.561 1.00 64.81 107 ILE A N 1
ATOM 891 C CA . ILE A 1 107 ? 2.076 18.041 13.589 1.00 64.81 107 ILE A CA 1
ATOM 892 C C . ILE A 1 107 ? 3.239 17.178 14.089 1.00 64.81 107 ILE A C 1
ATOM 894 O O . ILE A 1 107 ? 3.927 16.521 13.312 1.00 64.81 107 ILE A O 1
ATOM 898 N N . ASP A 1 108 ? 3.390 17.128 15.415 1.00 74.06 108 ASP A N 1
ATOM 899 C CA . ASP A 1 108 ? 4.241 16.167 16.115 1.00 74.06 108 ASP A CA 1
ATOM 900 C C . ASP A 1 108 ? 3.603 14.766 16.093 1.00 74.06 108 ASP A C 1
ATOM 902 O O . ASP A 1 108 ? 2.552 14.520 16.692 1.00 74.06 108 ASP A O 1
ATOM 906 N N . ILE A 1 109 ? 4.268 13.829 15.416 1.00 73.50 109 ILE A N 1
ATOM 907 C CA . ILE A 1 109 ? 3.878 12.414 15.311 1.00 73.50 109 ILE A CA 1
ATOM 908 C C . ILE A 1 109 ? 3.669 11.789 16.697 1.00 73.50 109 ILE A C 1
ATOM 910 O O . ILE A 1 109 ? 2.700 11.051 16.910 1.00 73.50 109 ILE A O 1
ATOM 914 N N . LYS A 1 110 ? 4.541 12.106 17.666 1.00 78.75 110 LYS A N 1
ATOM 915 C CA . LYS A 1 110 ? 4.455 11.540 19.020 1.00 78.75 110 LYS A CA 1
ATOM 916 C C . LYS A 1 110 ? 3.194 12.011 19.735 1.00 78.75 110 LYS A C 1
ATOM 918 O O . LYS A 1 110 ? 2.577 11.229 20.463 1.00 78.75 110 LYS A O 1
ATOM 923 N N . SER A 1 111 ? 2.784 13.253 19.482 1.00 85.25 111 SER A N 1
ATOM 924 C CA . SER A 1 111 ? 1.544 13.814 20.010 1.00 85.25 111 SER A CA 1
ATOM 925 C C . SER A 1 111 ? 0.324 13.041 19.500 1.00 85.25 111 SER A C 1
ATOM 927 O O . SER A 1 111 ? -0.498 12.623 20.314 1.00 85.25 111 SER A O 1
ATOM 929 N N . ILE A 1 112 ? 0.246 12.723 18.201 1.00 87.38 112 ILE A N 1
ATOM 930 C CA . ILE A 1 112 ? -0.881 11.949 17.645 1.00 87.38 112 ILE A CA 1
ATOM 931 C C . ILE A 1 112 ? -0.977 10.567 18.294 1.00 87.38 112 ILE A C 1
ATOM 933 O O . ILE A 1 112 ? -2.027 10.222 18.837 1.00 87.38 112 ILE A O 1
ATOM 937 N N . LEU A 1 113 ? 0.105 9.780 18.281 1.00 89.12 113 LEU A N 1
ATOM 938 C CA . LEU A 1 113 ? 0.081 8.411 18.817 1.00 89.12 113 LEU A CA 1
ATOM 939 C C . LEU A 1 113 ? -0.281 8.356 20.302 1.00 89.12 113 LEU A C 1
ATOM 941 O O . LEU A 1 113 ? -0.893 7.386 20.748 1.00 89.12 113 LEU A O 1
ATOM 945 N N . SER A 1 114 ? 0.071 9.393 21.067 1.00 89.19 114 SER A N 1
ATOM 946 C CA . SER A 1 114 ? -0.259 9.475 22.492 1.00 89.19 114 SER A CA 1
ATOM 947 C C . SER A 1 114 ? -1.770 9.453 22.748 1.00 89.19 114 SER A C 1
ATOM 949 O O . SER A 1 114 ? -2.213 8.856 23.729 1.00 89.19 114 SER A O 1
ATOM 951 N N . THR A 1 115 ? -2.573 9.986 21.820 1.00 90.44 115 THR A N 1
ATOM 952 C CA . THR A 1 115 ? -4.042 9.989 21.931 1.00 90.44 115 THR A CA 1
ATOM 953 C C . THR A 1 115 ? -4.659 8.589 21.810 1.00 90.44 115 THR A C 1
ATOM 955 O O . THR A 1 115 ? -5.786 8.374 22.257 1.00 90.44 115 THR A O 1
ATOM 958 N N . PHE A 1 116 ? -3.907 7.614 21.281 1.00 91.94 116 PHE A N 1
ATOM 959 C CA . PHE A 1 116 ? -4.335 6.224 21.101 1.00 91.94 116 PHE A CA 1
ATOM 960 C C . PHE A 1 116 ? -3.862 5.283 22.223 1.00 91.94 116 PHE A C 1
ATOM 962 O O . PHE A 1 116 ? -3.988 4.069 22.099 1.00 91.94 116 PHE A O 1
ATOM 969 N N . LYS A 1 117 ? -3.295 5.805 23.320 1.00 89.12 117 LYS A N 1
ATOM 970 C CA . LYS A 1 117 ? -2.756 4.993 24.434 1.00 89.12 117 LYS A CA 1
ATOM 971 C C . LYS A 1 117 ? -3.735 4.745 25.588 1.00 89.12 117 LYS A C 1
ATOM 973 O O . LYS A 1 117 ? -3.341 4.194 26.611 1.00 89.12 117 LYS A O 1
ATOM 978 N N . ASN A 1 118 ? -4.986 5.186 25.475 1.00 89.06 118 ASN A N 1
ATOM 979 C CA . ASN A 1 118 ? -5.972 4.981 26.536 1.00 89.06 118 ASN A CA 1
ATOM 980 C C . ASN A 1 118 ? -6.481 3.520 26.588 1.00 89.06 118 ASN A C 1
ATOM 982 O O . ASN A 1 118 ? -6.288 2.750 25.646 1.00 89.06 118 ASN A O 1
ATOM 986 N N . HIS A 1 119 ? -7.169 3.163 27.680 1.00 87.31 119 HIS A N 1
ATOM 987 C CA . HIS A 1 119 ? -7.729 1.820 27.890 1.00 87.31 119 HIS A CA 1
ATOM 988 C C . HIS A 1 119 ? -8.691 1.389 26.776 1.00 87.31 119 HIS A C 1
ATOM 990 O O . HIS A 1 119 ? -8.639 0.244 26.349 1.00 87.31 119 HIS A O 1
ATOM 996 N N . PHE A 1 120 ? -9.494 2.309 26.230 1.00 92.56 120 PHE A N 1
ATOM 997 C CA . PHE A 1 120 ? -10.459 1.985 25.178 1.00 92.56 120 PHE A CA 1
ATOM 998 C C . PHE A 1 120 ? -9.798 1.318 23.963 1.00 92.56 120 PHE A C 1
ATOM 1000 O O . PHE A 1 120 ? -10.293 0.297 23.494 1.00 92.56 120 PHE A O 1
ATOM 1007 N N . TRP A 1 121 ? -8.674 1.842 23.469 1.00 93.06 121 TRP A N 1
ATOM 1008 C CA . TRP A 1 121 ? -7.981 1.254 22.313 1.00 93.06 121 TRP A CA 1
ATOM 1009 C C . TRP A 1 121 ? -7.416 -0.136 22.612 1.00 93.06 121 TRP A C 1
ATOM 1011 O O . TRP A 1 121 ? -7.480 -1.028 21.763 1.00 93.06 121 TRP A O 1
ATOM 1021 N N . LEU A 1 122 ? -6.878 -0.314 23.819 1.00 86.50 122 LEU A N 1
ATOM 1022 C CA . LEU A 1 122 ? -6.259 -1.562 24.257 1.00 86.50 122 LEU A CA 1
ATOM 1023 C C . LEU A 1 122 ? -7.303 -2.656 24.505 1.00 86.50 122 LEU A C 1
ATOM 1025 O O . LEU A 1 122 ? -7.120 -3.768 24.023 1.00 86.50 122 LEU A O 1
ATOM 1029 N N . ASP A 1 123 ? -8.429 -2.329 25.144 1.00 90.31 123 ASP A N 1
ATOM 1030 C CA . ASP A 1 123 ? -9.527 -3.270 25.417 1.00 90.31 123 ASP A CA 1
ATOM 1031 C C . ASP A 1 123 ? -10.126 -3.849 24.125 1.00 90.31 123 ASP A C 1
ATOM 1033 O O . ASP A 1 123 ? -10.537 -5.008 24.073 1.00 90.31 123 ASP A O 1
ATOM 1037 N N . H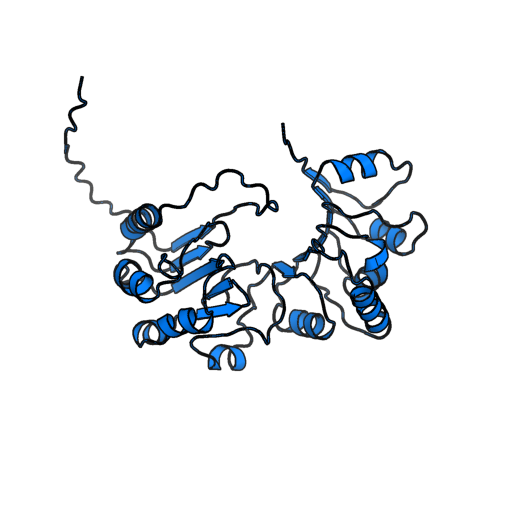IS A 1 124 ? -10.131 -3.055 23.050 1.00 92.31 124 HIS A N 1
ATOM 1038 C CA . HIS A 1 124 ? -10.594 -3.483 21.729 1.00 92.31 124 HIS A CA 1
ATOM 1039 C C . HIS A 1 124 ? -9.483 -4.124 20.879 1.00 92.31 124 HIS A C 1
ATOM 1041 O O . HIS A 1 124 ? -9.732 -4.534 19.745 1.00 92.31 124 HIS A O 1
ATOM 1047 N N . ASN A 1 125 ? -8.255 -4.223 21.402 1.00 91.19 125 ASN A N 1
ATOM 1048 C CA . ASN A 1 125 ? -7.057 -4.666 20.682 1.00 91.19 125 ASN A CA 1
ATOM 1049 C C . ASN A 1 125 ? -6.797 -3.886 19.378 1.00 91.19 125 ASN A C 1
ATOM 1051 O O . ASN A 1 125 ? -6.195 -4.402 18.430 1.00 91.19 125 ASN A O 1
ATOM 1055 N N . TRP A 1 126 ? -7.234 -2.628 19.308 1.00 94.38 126 TRP A N 1
ATOM 1056 C CA . TRP A 1 126 ? -7.032 -1.768 18.146 1.00 94.38 126 TRP A CA 1
ATOM 1057 C C . TRP A 1 126 ? -5.702 -1.038 18.276 1.00 94.38 126 TRP A C 1
ATOM 1059 O O . TRP A 1 126 ? -5.593 0.072 18.798 1.00 94.38 126 TRP A O 1
ATOM 1069 N N . THR A 1 127 ? -4.664 -1.703 17.780 1.00 94.81 127 THR A N 1
ATOM 1070 C CA . THR A 1 127 ? -3.318 -1.138 17.724 1.00 94.81 127 THR A CA 1
ATOM 1071 C C . THR A 1 127 ? -3.199 -0.177 16.549 1.00 94.81 127 THR A C 1
ATOM 1073 O O . THR A 1 127 ? -3.646 -0.471 15.441 1.00 94.81 127 THR A O 1
ATOM 1076 N N . VAL A 1 128 ? -2.566 0.967 16.777 1.00 94.81 128 VAL A N 1
ATOM 1077 C CA . VAL A 1 128 ? -2.341 2.015 15.786 1.00 94.81 128 VAL A CA 1
ATOM 1078 C C . VAL A 1 128 ? -0.839 2.197 15.597 1.00 94.81 128 VAL A C 1
ATOM 1080 O O . VAL A 1 128 ? -0.066 2.250 16.556 1.00 94.81 128 VAL A O 1
ATOM 1083 N N . GLY A 1 129 ? -0.421 2.242 14.339 1.00 93.31 129 GLY A N 1
ATOM 1084 C CA . GLY A 1 129 ? 0.942 2.476 13.903 1.00 93.31 129 GLY A CA 1
ATOM 1085 C C . GLY A 1 129 ? 1.040 3.719 13.031 1.00 93.31 129 GLY A C 1
ATOM 1086 O O . GLY A 1 129 ? 0.068 4.141 12.397 1.00 93.31 129 GLY A O 1
ATOM 1087 N N . MET A 1 130 ? 2.235 4.291 12.985 1.00 91.19 130 MET A N 1
ATOM 1088 C CA . MET A 1 130 ? 2.574 5.388 12.095 1.00 91.19 130 MET A CA 1
ATOM 1089 C C . MET A 1 130 ? 3.898 5.134 11.389 1.00 91.19 130 MET A C 1
ATOM 1091 O O . MET A 1 130 ? 4.810 4.553 11.964 1.00 91.19 130 MET A O 1
ATOM 1095 N N . HIS A 1 131 ? 4.000 5.556 10.129 1.00 88.06 131 HIS A N 1
ATOM 1096 C CA . HIS A 1 131 ? 5.278 5.697 9.423 1.00 88.06 131 HIS A CA 1
ATOM 1097 C C . HIS A 1 131 ? 5.274 7.023 8.662 1.00 88.06 131 HIS A C 1
ATOM 1099 O O . HIS A 1 131 ? 4.322 7.293 7.932 1.00 88.06 131 HIS A O 1
ATOM 1105 N N . ASP A 1 132 ? 6.317 7.845 8.809 1.00 83.56 132 ASP A N 1
ATOM 1106 C CA . ASP A 1 132 ? 6.357 9.198 8.224 1.00 83.56 132 ASP A CA 1
ATOM 1107 C C . ASP A 1 132 ? 5.047 9.962 8.540 1.00 83.56 132 ASP A C 1
ATOM 1109 O O . ASP A 1 132 ? 4.666 10.121 9.698 1.00 83.56 132 ASP A O 1
ATOM 1113 N N . LYS A 1 133 ? 4.298 10.358 7.513 1.00 84.94 133 LYS A N 1
ATOM 1114 C CA . LYS A 1 133 ? 3.016 11.063 7.606 1.00 84.94 133 LYS A CA 1
ATOM 1115 C C . LYS A 1 133 ? 1.792 10.141 7.598 1.00 84.94 133 LYS A C 1
ATOM 1117 O O . LYS A 1 133 ? 0.676 10.619 7.434 1.00 84.94 133 LYS A O 1
ATOM 1122 N N . TYR A 1 134 ? 1.956 8.830 7.700 1.00 89.19 134 TYR A N 1
ATOM 1123 C CA . TYR A 1 134 ? 0.865 7.873 7.542 1.00 89.19 134 TYR A CA 1
ATOM 1124 C C . TYR A 1 134 ? 0.441 7.274 8.877 1.00 89.19 134 TYR A C 1
ATOM 1126 O O . TYR A 1 134 ? 1.282 6.753 9.600 1.00 89.19 134 TYR A O 1
ATOM 1134 N N . LEU A 1 135 ? -0.863 7.288 9.159 1.00 92.06 135 LEU A N 1
ATOM 1135 C CA . LEU A 1 135 ? -1.501 6.673 10.328 1.00 92.06 135 LEU A CA 1
ATOM 1136 C C . LEU A 1 135 ? -2.330 5.469 9.892 1.00 92.06 135 LEU A C 1
ATOM 1138 O O . LEU A 1 135 ? -3.114 5.583 8.950 1.00 92.06 135 LEU A O 1
ATOM 1142 N N . TYR A 1 136 ? -2.194 4.332 10.567 1.00 94.81 136 TYR A N 1
ATOM 1143 C CA . TYR A 1 136 ? -2.959 3.131 10.242 1.00 94.81 136 TYR A CA 1
ATOM 1144 C C . TYR A 1 136 ? -3.127 2.189 11.425 1.00 94.81 136 TYR A C 1
ATOM 1146 O O . TYR A 1 136 ? -2.368 2.217 12.384 1.00 94.81 136 TYR A O 1
ATOM 1154 N N . THR A 1 137 ? -4.108 1.303 11.339 1.00 95.94 137 THR A N 1
ATOM 1155 C CA . THR A 1 137 ? -4.265 0.194 12.291 1.00 95.94 137 THR A CA 1
ATOM 1156 C C . THR A 1 137 ? -3.292 -0.948 11.993 1.00 95.94 137 THR A C 1
ATOM 1158 O O . THR A 1 137 ? -2.985 -1.213 10.827 1.00 95.94 137 THR A O 1
ATOM 1161 N N . LEU A 1 138 ? -2.866 -1.656 13.037 1.00 95.31 138 LEU A N 1
ATOM 1162 C CA . LEU A 1 138 ? -1.977 -2.815 12.999 1.00 95.31 138 LEU A CA 1
ATOM 1163 C C . LEU A 1 138 ? -2.693 -4.085 13.511 1.00 95.31 138 LEU A C 1
ATOM 1165 O O . LEU A 1 138 ? -3.408 -3.993 14.509 1.00 95.31 138 LEU A O 1
ATOM 1169 N N . PRO A 1 139 ? -2.475 -5.275 12.905 1.00 95.44 139 PRO A N 1
ATOM 1170 C CA . PRO A 1 139 ? -1.752 -5.537 11.652 1.00 95.44 139 PRO A CA 1
ATOM 1171 C C . PRO A 1 139 ? -2.301 -4.746 10.460 1.00 95.44 139 PRO A C 1
ATOM 1173 O O . PRO A 1 139 ? -3.484 -4.409 10.424 1.00 95.44 139 PRO A O 1
ATOM 1176 N N . PHE A 1 140 ? -1.443 -4.436 9.486 1.00 95.81 140 PHE A N 1
ATOM 1177 C CA . PHE A 1 140 ? -1.838 -3.606 8.355 1.00 95.81 140 PHE A CA 1
ATOM 1178 C C . PHE A 1 140 ? -2.872 -4.332 7.485 1.00 95.81 140 PHE A C 1
ATOM 1180 O O . PHE A 1 140 ? -2.640 -5.439 6.991 1.00 95.81 140 PHE A O 1
ATOM 1187 N N . HIS A 1 141 ? -4.032 -3.697 7.315 1.00 95.00 141 HIS A N 1
ATOM 1188 C CA . HIS A 1 141 ? -5.199 -4.305 6.675 1.00 95.00 141 HIS A CA 1
ATOM 1189 C C . HIS A 1 141 ? -5.221 -4.140 5.150 1.00 95.00 141 HIS A C 1
ATOM 1191 O O . HIS A 1 141 ? -5.732 -5.006 4.445 1.00 95.00 141 HIS A O 1
ATOM 1197 N N . PHE A 1 142 ? -4.694 -3.029 4.635 1.00 94.81 142 PHE A N 1
ATOM 1198 C CA . PHE A 1 142 ? -4.875 -2.649 3.236 1.00 94.81 142 PHE A CA 1
ATOM 1199 C C . PHE A 1 142 ? -3.822 -3.276 2.316 1.00 94.81 142 PHE A C 1
ATOM 1201 O O . PHE A 1 142 ? -2.730 -3.656 2.729 1.00 94.81 142 PHE A O 1
ATOM 1208 N N . ASP A 1 143 ? -4.143 -3.336 1.026 1.00 95.12 143 ASP A N 1
ATOM 1209 C CA . ASP A 1 143 ? -3.269 -3.954 0.026 1.00 95.12 143 ASP A CA 1
ATOM 1210 C C . ASP A 1 143 ? -2.061 -3.079 -0.350 1.00 95.12 143 ASP A C 1
ATOM 1212 O O . ASP A 1 143 ? -1.092 -3.588 -0.913 1.00 95.12 143 ASP A O 1
ATOM 1216 N N . LYS A 1 144 ? -2.103 -1.768 -0.078 1.00 92.75 144 LYS A N 1
ATOM 1217 C CA . LYS A 1 144 ? -1.102 -0.811 -0.564 1.00 92.75 144 LYS A CA 1
ATOM 1218 C C . LYS A 1 144 ? -0.537 0.068 0.544 1.00 92.75 144 LYS A C 1
ATOM 1220 O O . LYS A 1 144 ? -1.308 0.723 1.236 1.00 92.75 144 LYS A O 1
ATOM 1225 N N . LEU A 1 145 ? 0.792 0.150 0.622 1.00 91.88 145 LEU A N 1
ATOM 1226 C CA . LEU A 1 145 ? 1.520 1.144 1.416 1.00 91.88 145 LEU A CA 1
ATOM 1227 C C . LEU A 1 145 ? 2.089 2.244 0.517 1.00 91.88 145 LEU A C 1
ATOM 1229 O O . LEU A 1 145 ? 2.754 1.970 -0.486 1.00 91.88 145 LEU A O 1
ATOM 1233 N N . TYR A 1 146 ? 1.826 3.491 0.884 1.00 87.25 146 TYR A N 1
ATOM 1234 C CA . TYR A 1 146 ? 2.315 4.687 0.207 1.00 87.25 146 TYR A CA 1
ATOM 1235 C C . TYR A 1 146 ? 3.551 5.246 0.908 1.00 87.25 146 TYR A C 1
ATOM 1237 O O . TYR A 1 146 ? 3.610 5.244 2.128 1.00 87.25 146 TYR A O 1
ATOM 1245 N N . ASP A 1 147 ? 4.509 5.738 0.118 1.00 81.56 147 ASP A N 1
ATOM 1246 C CA . ASP A 1 147 ? 5.796 6.296 0.560 1.00 81.56 147 ASP A CA 1
ATOM 1247 C C . ASP A 1 147 ? 6.482 5.478 1.682 1.00 81.56 147 ASP A C 1
ATOM 1249 O O . ASP A 1 147 ? 7.058 6.027 2.621 1.00 81.56 147 ASP A O 1
ATOM 1253 N N . PHE A 1 148 ? 6.431 4.149 1.573 1.00 85.56 148 PHE A N 1
ATOM 1254 C CA . PHE A 1 148 ? 7.127 3.229 2.460 1.00 85.56 148 PHE A CA 1
ATOM 1255 C C . PHE A 1 148 ? 8.636 3.487 2.382 1.00 85.56 148 PHE A C 1
ATOM 1257 O O . PHE A 1 148 ? 9.203 3.562 1.292 1.00 85.56 148 PHE A O 1
ATOM 1264 N N . THR A 1 149 ? 9.284 3.644 3.535 1.00 80.62 149 THR A N 1
ATOM 1265 C CA . THR A 1 149 ? 10.723 3.937 3.616 1.00 80.62 149 THR A CA 1
ATOM 1266 C C . THR A 1 149 ? 11.479 2.779 4.239 1.00 80.62 149 THR A C 1
ATOM 1268 O O . THR A 1 149 ? 12.361 2.220 3.601 1.00 80.62 149 THR A O 1
ATOM 1271 N N . ASP A 1 150 ? 11.119 2.402 5.464 1.00 85.50 150 ASP A N 1
ATOM 1272 C CA . ASP A 1 150 ? 11.730 1.287 6.174 1.00 85.50 150 ASP A CA 1
ATOM 1273 C C . ASP A 1 150 ? 10.811 0.749 7.282 1.00 85.50 150 ASP A C 1
ATOM 1275 O O . ASP A 1 150 ? 9.892 1.425 7.745 1.00 85.50 150 ASP A O 1
ATOM 1279 N N . PHE A 1 151 ? 11.072 -0.483 7.709 1.00 88.38 151 PHE A N 1
ATOM 1280 C CA . PHE A 1 151 ? 10.375 -1.145 8.802 1.00 88.38 151 PHE A CA 1
ATOM 1281 C C . PHE A 1 151 ? 10.785 -0.634 10.190 1.00 88.38 151 PHE A C 1
ATOM 1283 O O . PHE A 1 151 ? 10.002 -0.823 11.117 1.00 88.38 151 PHE A O 1
ATOM 1290 N N . ASP A 1 152 ? 11.970 -0.030 10.360 1.00 87.69 152 ASP A N 1
ATOM 1291 C CA . ASP A 1 152 ? 12.442 0.434 11.681 1.00 87.69 152 ASP A CA 1
ATOM 1292 C C . ASP A 1 152 ? 11.935 1.834 12.039 1.00 87.69 152 ASP A C 1
ATOM 1294 O O . ASP A 1 152 ? 12.074 2.283 13.171 1.00 87.69 152 ASP A O 1
ATOM 1298 N N . ARG A 1 153 ? 11.300 2.521 11.085 1.00 87.25 153 ARG A N 1
ATOM 1299 C CA . ARG A 1 153 ? 10.724 3.863 11.257 1.00 87.25 153 ARG A CA 1
ATOM 1300 C C . ARG A 1 153 ? 9.228 3.831 11.567 1.00 87.25 153 ARG A C 1
ATOM 1302 O O . ARG A 1 153 ? 8.500 4.760 11.221 1.00 87.25 153 ARG A O 1
ATOM 1309 N N . VAL A 1 154 ? 8.766 2.725 12.143 1.00 90.31 154 VAL A N 1
ATOM 1310 C CA . VAL A 1 154 ? 7.362 2.517 12.486 1.00 90.31 154 VAL A CA 1
ATOM 1311 C C . VAL A 1 154 ? 7.188 2.748 13.979 1.00 90.31 154 VAL A C 1
ATOM 1313 O O . VAL A 1 154 ? 7.688 1.972 14.788 1.00 90.31 154 VAL A O 1
ATOM 1316 N N . ASP A 1 155 ? 6.445 3.791 14.331 1.00 91.56 155 ASP A N 1
ATOM 1317 C CA . ASP A 1 155 ? 6.021 4.042 15.706 1.00 91.56 155 ASP A CA 1
ATOM 1318 C C . ASP A 1 155 ? 4.648 3.405 15.953 1.00 91.56 155 ASP A C 1
ATOM 1320 O O . ASP A 1 155 ? 3.840 3.265 15.033 1.00 91.56 155 ASP A O 1
ATOM 1324 N N . SER A 1 156 ? 4.345 3.020 17.195 1.00 93.25 156 SER A N 1
ATOM 1325 C CA . SER A 1 156 ? 3.035 2.466 17.556 1.00 93.25 156 SER A CA 1
ATOM 1326 C C . SER A 1 156 ? 2.619 2.826 18.981 1.00 93.25 156 SER A C 1
ATOM 1328 O O . SER A 1 156 ? 3.461 3.032 19.857 1.00 93.25 156 SER A O 1
ATOM 1330 N N . ASN A 1 157 ? 1.305 2.872 19.229 1.00 92.25 157 ASN A N 1
ATOM 1331 C CA . ASN A 1 157 ? 0.755 2.931 20.586 1.00 92.25 157 ASN A CA 1
ATOM 1332 C C . ASN A 1 157 ? 0.995 1.630 21.381 1.00 92.25 157 ASN A C 1
ATOM 1334 O O . ASN A 1 157 ? 0.961 1.677 22.607 1.00 92.25 157 ASN A O 1
ATOM 1338 N N . ASN A 1 158 ? 1.286 0.511 20.708 1.00 92.00 158 ASN A N 1
ATOM 1339 C CA . ASN A 1 158 ? 1.667 -0.765 21.307 1.00 92.00 158 ASN A CA 1
ATOM 1340 C C . ASN A 1 158 ? 2.914 -1.316 20.596 1.00 92.00 158 ASN A C 1
ATOM 1342 O O . ASN A 1 158 ? 2.818 -2.023 19.596 1.00 92.00 158 ASN A O 1
ATOM 1346 N N . TYR A 1 159 ? 4.096 -0.977 21.111 1.00 89.50 159 TYR A N 1
ATOM 1347 C CA . TYR A 1 159 ? 5.371 -1.341 20.484 1.00 89.50 159 TYR A CA 1
ATOM 1348 C C . TYR A 1 159 ? 5.602 -2.860 20.408 1.00 89.50 159 TYR A C 1
ATOM 1350 O O . TYR A 1 159 ? 6.225 -3.342 19.464 1.00 89.50 159 TYR A O 1
ATOM 1358 N N . GLU A 1 160 ? 5.051 -3.633 21.347 1.00 91.25 160 GLU A N 1
ATOM 1359 C CA . GLU A 1 160 ? 5.225 -5.088 21.390 1.00 91.25 160 GLU A CA 1
ATOM 1360 C C . GLU A 1 160 ? 4.681 -5.779 20.139 1.00 91.25 160 GLU A C 1
ATOM 1362 O O . GLU A 1 160 ? 5.239 -6.790 19.710 1.00 91.25 160 GLU A O 1
ATOM 1367 N N . ILE A 1 161 ? 3.645 -5.217 19.495 1.00 91.44 161 ILE A N 1
ATOM 1368 C CA . ILE A 1 161 ? 3.114 -5.787 18.253 1.00 91.44 161 ILE A CA 1
ATOM 1369 C C . ILE A 1 161 ? 4.193 -5.840 17.166 1.00 91.44 161 ILE A C 1
ATOM 1371 O O . ILE A 1 161 ? 4.241 -6.806 16.409 1.00 91.44 161 ILE A O 1
ATOM 1375 N N . LEU A 1 162 ? 5.076 -4.835 17.107 1.00 90.31 162 LEU A N 1
ATOM 1376 C CA . LEU A 1 162 ? 6.105 -4.697 16.071 1.00 90.31 162 LEU A CA 1
ATOM 1377 C C . LEU A 1 162 ? 7.179 -5.782 16.176 1.00 90.31 162 LEU A C 1
ATOM 1379 O O . LEU A 1 162 ? 7.769 -6.161 15.162 1.00 90.31 162 LEU A O 1
ATOM 1383 N N . ILE A 1 163 ? 7.398 -6.292 17.388 1.00 88.94 163 ILE A N 1
ATOM 1384 C CA . ILE A 1 163 ? 8.352 -7.361 17.685 1.00 88.94 163 ILE A CA 1
ATOM 1385 C C . ILE A 1 163 ? 7.667 -8.724 17.560 1.00 88.94 163 ILE A C 1
ATOM 1387 O O . ILE A 1 163 ? 8.168 -9.620 16.882 1.00 88.94 163 ILE A O 1
ATOM 1391 N N . ASN A 1 164 ? 6.502 -8.871 18.191 1.00 89.69 164 ASN A N 1
ATOM 1392 C CA . ASN A 1 164 ? 5.878 -10.170 18.431 1.00 89.69 164 ASN A CA 1
ATOM 1393 C C . ASN A 1 164 ? 4.970 -10.631 17.286 1.00 89.69 164 ASN A C 1
ATOM 1395 O O . ASN A 1 164 ? 4.590 -11.801 17.234 1.00 89.69 164 ASN A O 1
ATOM 1399 N N . ASN A 1 165 ? 4.611 -9.743 16.353 1.00 89.00 165 ASN A N 1
ATOM 1400 C CA . ASN A 1 165 ? 3.731 -10.073 15.241 1.00 89.00 165 ASN A CA 1
ATOM 1401 C C . ASN A 1 165 ? 4.475 -10.034 13.891 1.00 89.00 165 ASN A C 1
ATOM 1403 O O . ASN A 1 165 ? 4.499 -9.007 13.208 1.00 89.00 165 ASN A O 1
ATOM 1407 N N . PRO A 1 166 ? 5.020 -11.172 13.415 1.00 85.06 166 PRO A N 1
ATOM 1408 C CA . PRO A 1 166 ? 5.724 -11.222 12.132 1.00 85.06 166 PRO A CA 1
ATOM 1409 C C . PRO A 1 166 ? 4.796 -10.993 10.928 1.00 85.06 166 PRO A C 1
ATOM 1411 O O . PRO A 1 166 ? 5.268 -10.804 9.809 1.00 85.06 166 PRO A O 1
ATOM 1414 N N . ARG A 1 167 ? 3.471 -11.017 11.132 1.00 90.12 167 ARG A N 1
ATOM 1415 C CA . ARG A 1 167 ? 2.458 -10.899 10.076 1.00 90.12 167 ARG A CA 1
ATOM 1416 C C . ARG A 1 167 ? 1.901 -9.489 9.918 1.00 90.12 167 ARG A C 1
ATOM 1418 O O . ARG A 1 167 ? 0.953 -9.320 9.155 1.00 90.12 167 ARG A O 1
ATOM 1425 N N . ILE A 1 168 ? 2.490 -8.480 10.565 1.00 93.88 168 ILE A N 1
ATOM 1426 C CA . ILE A 1 168 ? 2.022 -7.090 10.461 1.00 93.88 168 ILE A CA 1
ATOM 1427 C C . ILE A 1 168 ? 1.816 -6.649 9.008 1.00 93.88 168 ILE A C 1
ATOM 1429 O O . ILE A 1 168 ? 0.807 -6.024 8.699 1.00 93.88 168 ILE A O 1
ATOM 1433 N N . TRP A 1 169 ? 2.739 -7.008 8.118 1.00 94.94 169 TRP A N 1
ATOM 1434 C CA . TRP A 1 169 ? 2.727 -6.584 6.715 1.00 94.94 169 TRP A CA 1
ATOM 1435 C C . TRP A 1 169 ? 2.280 -7.691 5.755 1.00 94.94 169 TRP A C 1
ATOM 1437 O O . TRP A 1 169 ? 2.442 -7.575 4.542 1.00 94.94 169 TRP A O 1
ATOM 1447 N N . TYR A 1 170 ? 1.707 -8.776 6.281 1.00 94.19 170 TYR A N 1
ATOM 1448 C CA . TYR A 1 170 ? 1.432 -9.993 5.516 1.00 94.19 170 TYR A CA 1
ATOM 1449 C C . TYR A 1 170 ? 0.471 -9.777 4.341 1.00 94.19 170 TYR A C 1
ATOM 1451 O O . TYR A 1 170 ? 0.597 -10.440 3.312 1.00 94.19 170 TYR A O 1
ATOM 1459 N N . ASN A 1 171 ? -0.490 -8.860 4.487 1.00 93.62 171 ASN A N 1
ATOM 1460 C CA . ASN A 1 171 ? -1.493 -8.569 3.462 1.00 93.62 171 ASN A CA 1
ATOM 1461 C C . ASN A 1 171 ? -1.064 -7.499 2.455 1.00 93.62 171 ASN A C 1
ATOM 1463 O O . ASN A 1 171 ? -1.780 -7.279 1.483 1.00 93.62 171 ASN A O 1
ATOM 1467 N N . VAL A 1 172 ? 0.106 -6.881 2.634 1.00 96.06 172 VAL A N 1
ATOM 1468 C CA . VAL A 1 172 ? 0.610 -5.880 1.693 1.00 96.06 172 VAL A CA 1
ATOM 1469 C C . VAL A 1 172 ? 0.902 -6.548 0.349 1.00 96.06 172 VAL A C 1
ATOM 1471 O O . VAL A 1 172 ? 1.677 -7.500 0.256 1.00 96.06 172 VAL A O 1
ATOM 1474 N N . LYS A 1 173 ? 0.276 -6.020 -0.701 1.00 96.88 173 LYS A N 1
ATOM 1475 C CA . LYS A 1 173 ? 0.406 -6.462 -2.095 1.00 96.88 173 LYS A CA 1
ATOM 1476 C C . LYS A 1 173 ? 1.171 -5.467 -2.961 1.00 96.88 173 LYS A C 1
ATOM 1478 O O . LYS A 1 173 ? 1.781 -5.862 -3.956 1.00 96.88 173 LYS A O 1
ATOM 1483 N N . SER A 1 174 ? 1.166 -4.196 -2.565 1.00 95.56 174 SER A N 1
ATOM 1484 C CA . SER A 1 174 ? 1.836 -3.102 -3.251 1.00 95.56 174 SER A CA 1
ATOM 1485 C C . SER A 1 174 ? 2.536 -2.169 -2.268 1.00 95.56 174 SER A C 1
ATOM 1487 O O . SER A 1 174 ? 1.962 -1.777 -1.252 1.00 95.56 174 SER A O 1
ATOM 1489 N N . ILE A 1 175 ? 3.752 -1.754 -2.609 1.00 93.50 175 ILE A N 1
ATOM 1490 C CA . ILE A 1 175 ? 4.443 -0.654 -1.933 1.00 93.50 175 ILE A CA 1
ATOM 1491 C C . ILE A 1 175 ? 4.835 0.418 -2.937 1.00 93.50 175 ILE A C 1
ATOM 1493 O O . ILE A 1 175 ? 5.110 0.129 -4.103 1.00 93.50 175 ILE A O 1
ATOM 1497 N N . LYS A 1 176 ? 4.886 1.657 -2.461 1.00 88.75 176 LYS A N 1
ATOM 1498 C CA . LYS A 1 176 ? 5.546 2.768 -3.137 1.00 88.75 176 LYS A CA 1
ATOM 1499 C C . LYS A 1 176 ? 6.708 3.234 -2.269 1.00 88.75 176 LYS A C 1
ATOM 1501 O O . LYS A 1 176 ? 6.445 3.605 -1.132 1.00 88.75 176 LYS A O 1
ATOM 1506 N N . PHE A 1 177 ? 7.937 3.250 -2.772 1.00 83.69 177 PHE A N 1
ATOM 1507 C CA . PHE A 1 177 ? 9.093 3.797 -2.050 1.00 83.69 177 PHE A CA 1
ATOM 1508 C C . PHE A 1 177 ? 9.871 4.790 -2.918 1.00 83.69 177 PHE A C 1
ATOM 1510 O O . PHE A 1 177 ? 9.735 4.806 -4.140 1.00 83.69 177 PHE A O 1
ATOM 1517 N N . LYS A 1 178 ? 10.670 5.643 -2.272 1.00 73.12 178 LYS A N 1
ATOM 1518 C CA . LYS A 1 178 ? 11.501 6.656 -2.949 1.00 73.12 178 LYS A CA 1
ATOM 1519 C C . LYS A 1 178 ? 12.923 6.172 -3.225 1.00 73.12 178 LYS A C 1
ATOM 1521 O O . LYS A 1 178 ? 13.497 6.507 -4.248 1.00 73.12 178 LYS A O 1
ATOM 1526 N N . ILE A 1 179 ? 13.487 5.391 -2.304 1.00 66.44 179 ILE A N 1
ATOM 1527 C CA . ILE A 1 179 ? 14.843 4.843 -2.392 1.00 66.44 179 ILE A CA 1
ATOM 1528 C C . ILE A 1 179 ? 14.790 3.423 -1.833 1.00 66.44 179 ILE A C 1
ATOM 1530 O O . ILE A 1 179 ? 14.290 3.224 -0.725 1.00 66.44 179 ILE A O 1
ATOM 1534 N N . ALA A 1 180 ? 15.290 2.441 -2.581 1.00 62.91 180 ALA A N 1
ATOM 1535 C CA . ALA A 1 180 ? 15.518 1.101 -2.051 1.00 62.91 180 ALA A CA 1
ATOM 1536 C C . ALA A 1 180 ? 16.960 0.981 -1.557 1.00 62.91 180 ALA A C 1
ATOM 1538 O O . ALA A 1 180 ? 17.895 1.149 -2.330 1.00 62.91 180 ALA A O 1
ATOM 1539 N N . ASN A 1 181 ? 17.140 0.626 -0.286 1.00 69.81 181 ASN A N 1
ATOM 1540 C CA . ASN A 1 181 ? 18.394 0.048 0.199 1.00 69.81 181 ASN A CA 1
ATOM 1541 C C . ASN A 1 181 ? 18.279 -1.488 0.140 1.00 69.81 181 ASN A C 1
ATOM 1543 O O . ASN A 1 181 ? 17.208 -2.054 0.352 1.00 69.81 181 ASN A O 1
ATOM 1547 N N . PHE A 1 182 ? 19.379 -2.177 -0.128 1.00 69.94 182 PHE A N 1
ATOM 1548 C CA . PHE A 1 182 ? 19.506 -3.626 -0.029 1.00 69.94 182 PHE A CA 1
ATOM 1549 C C . PHE A 1 182 ? 18.882 -4.268 1.224 1.00 69.94 182 PHE A C 1
ATOM 1551 O O . PHE A 1 182 ? 18.131 -5.242 1.102 1.00 69.94 182 PHE A O 1
ATOM 1558 N N . ASP A 1 183 ? 19.162 -3.740 2.419 1.00 78.38 183 ASP A N 1
ATOM 1559 C CA . ASP A 1 183 ? 18.639 -4.323 3.662 1.00 78.38 183 ASP A CA 1
ATOM 1560 C C . ASP A 1 183 ? 17.109 -4.280 3.689 1.00 78.38 183 ASP A C 1
ATOM 1562 O O . ASP A 1 183 ? 16.450 -5.216 4.156 1.00 78.38 183 ASP A O 1
ATOM 1566 N N . LEU A 1 184 ? 16.526 -3.248 3.076 1.00 84.19 184 LEU A N 1
ATOM 1567 C CA . LEU A 1 184 ? 15.089 -3.143 2.888 1.00 84.19 184 LEU A CA 1
ATOM 1568 C C . LEU A 1 184 ? 14.560 -4.268 1.992 1.00 84.19 184 LEU A C 1
ATOM 1570 O O . LEU A 1 184 ? 13.567 -4.899 2.345 1.00 84.19 184 LEU A O 1
ATOM 1574 N N . LEU A 1 185 ? 15.223 -4.569 0.869 1.00 84.88 185 LEU A N 1
ATOM 1575 C CA . LEU A 1 185 ? 14.786 -5.606 -0.079 1.00 84.88 185 LEU A CA 1
ATOM 1576 C C . LEU A 1 185 ? 14.783 -7.003 0.559 1.00 84.88 185 LEU A C 1
ATOM 1578 O O . LEU A 1 185 ? 13.807 -7.747 0.424 1.00 84.88 185 LEU A O 1
ATOM 1582 N N . LYS A 1 186 ? 15.828 -7.342 1.328 1.00 85.81 186 LYS A N 1
ATOM 1583 C CA . LYS A 1 186 ? 15.877 -8.591 2.111 1.00 85.81 186 LYS A CA 1
ATOM 1584 C C . LYS A 1 186 ? 14.696 -8.705 3.065 1.00 85.81 186 LYS A C 1
ATOM 1586 O O . LYS A 1 186 ? 14.050 -9.750 3.153 1.00 85.81 186 LYS A O 1
ATOM 1591 N N . ARG A 1 187 ? 14.402 -7.621 3.781 1.00 89.44 187 ARG A N 1
ATOM 1592 C CA . ARG A 1 187 ? 13.310 -7.584 4.754 1.00 89.44 187 ARG A CA 1
ATOM 1593 C C . ARG A 1 187 ? 11.949 -7.610 4.075 1.00 89.44 187 ARG A C 1
ATOM 1595 O O . ARG A 1 187 ? 11.066 -8.293 4.581 1.00 89.44 187 ARG A O 1
ATOM 1602 N N . ILE A 1 188 ? 11.785 -6.955 2.925 1.00 91.19 188 ILE A N 1
ATOM 1603 C CA . ILE A 1 188 ? 10.565 -7.000 2.106 1.00 91.19 188 ILE A CA 1
ATOM 1604 C C . ILE A 1 188 ? 10.223 -8.445 1.745 1.00 91.19 188 ILE A C 1
ATOM 1606 O O . ILE A 1 188 ? 9.097 -8.874 1.992 1.00 91.19 188 ILE A O 1
ATOM 1610 N N . ARG A 1 189 ? 11.197 -9.220 1.247 1.00 90.19 189 ARG A N 1
ATOM 1611 C CA . ARG A 1 189 ? 10.999 -10.636 0.894 1.00 90.19 189 ARG A CA 1
ATOM 1612 C C . ARG A 1 189 ? 10.409 -11.456 2.046 1.00 90.19 189 ARG A C 1
ATOM 1614 O O . ARG A 1 189 ? 9.593 -12.343 1.811 1.00 90.19 189 ARG A O 1
ATOM 1621 N N . ILE A 1 190 ? 10.836 -11.173 3.275 1.00 90.62 190 ILE A N 1
ATOM 1622 C CA . ILE A 1 190 ? 10.427 -11.913 4.476 1.00 90.62 190 ILE A CA 1
ATOM 1623 C C . ILE A 1 190 ? 9.105 -11.372 5.034 1.00 90.62 190 ILE A C 1
ATOM 1625 O O . ILE A 1 190 ? 8.181 -12.138 5.302 1.00 90.62 190 ILE A O 1
ATOM 1629 N N . LYS A 1 191 ? 9.010 -10.052 5.222 1.00 92.69 191 LYS A N 1
ATOM 1630 C CA . LYS A 1 191 ? 7.910 -9.391 5.938 1.00 92.69 191 LYS A CA 1
ATOM 1631 C C . LYS A 1 191 ? 6.670 -9.162 5.071 1.00 92.69 191 LYS A C 1
ATOM 1633 O O . LYS A 1 191 ? 5.573 -9.091 5.617 1.00 92.69 191 LYS A O 1
ATOM 1638 N N . MET A 1 192 ? 6.812 -9.069 3.747 1.00 95.25 192 MET A N 1
ATOM 1639 C CA . MET A 1 192 ? 5.713 -8.807 2.805 1.00 95.25 192 MET A CA 1
ATOM 1640 C C . MET A 1 192 ? 5.588 -9.925 1.758 1.00 95.25 192 MET A C 1
ATOM 1642 O O . MET A 1 192 ? 5.755 -9.694 0.561 1.00 95.25 192 MET A O 1
ATOM 1646 N N . PRO A 1 193 ? 5.265 -11.165 2.165 1.00 93.81 193 PRO A N 1
ATOM 1647 C CA . PRO A 1 193 ? 5.264 -12.304 1.251 1.00 93.81 193 PRO A CA 1
ATOM 1648 C C . PRO A 1 193 ? 4.204 -12.205 0.142 1.00 93.81 193 PRO A C 1
ATOM 1650 O O . PRO A 1 193 ? 4.318 -12.911 -0.854 1.00 93.81 193 PRO A O 1
ATOM 1653 N N . LYS A 1 194 ? 3.159 -11.380 0.274 1.00 95.94 194 LYS A N 1
ATOM 1654 C CA . LYS A 1 194 ? 2.141 -11.183 -0.778 1.00 95.94 194 LYS A CA 1
ATOM 1655 C C . LYS A 1 194 ? 2.462 -10.035 -1.741 1.00 95.94 194 LYS A C 1
ATOM 1657 O O . LYS A 1 194 ? 1.663 -9.761 -2.643 1.00 95.94 194 LYS A O 1
ATOM 1662 N N . LEU A 1 195 ? 3.607 -9.374 -1.560 1.00 96.50 195 LEU A N 1
ATOM 1663 C CA . LEU A 1 195 ? 4.017 -8.260 -2.396 1.00 96.50 195 LEU A CA 1
ATOM 1664 C C . LEU A 1 195 ? 4.272 -8.739 -3.825 1.00 96.50 195 LEU A C 1
ATOM 1666 O O . LEU A 1 195 ? 5.090 -9.630 -4.044 1.00 96.50 195 LEU A O 1
ATOM 1670 N N . HIS A 1 196 ? 3.582 -8.123 -4.783 1.00 96.81 196 HIS A N 1
ATOM 1671 C CA . HIS A 1 196 ? 3.771 -8.390 -6.211 1.00 96.81 196 HIS A CA 1
ATOM 1672 C C . HIS A 1 196 ? 3.944 -7.117 -7.050 1.00 96.81 196 HIS A C 1
ATOM 1674 O O . HIS A 1 196 ? 4.290 -7.213 -8.229 1.00 96.81 196 HIS A O 1
ATOM 1680 N N . LEU A 1 197 ? 3.722 -5.936 -6.453 1.00 95.69 197 LEU A N 1
ATOM 1681 C CA . LEU A 1 197 ? 3.900 -4.639 -7.099 1.00 95.69 197 LEU A CA 1
ATOM 1682 C C . LEU A 1 197 ? 4.832 -3.734 -6.294 1.00 95.69 197 LEU A C 1
ATOM 1684 O O . L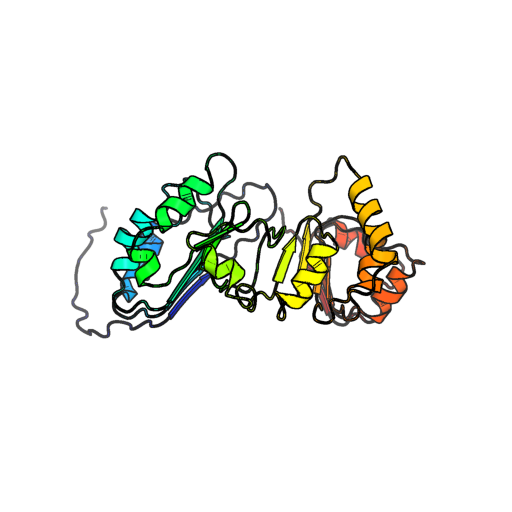EU A 1 197 ? 4.579 -3.451 -5.119 1.00 95.69 197 LEU A O 1
ATOM 1688 N N . ILE A 1 198 ? 5.838 -3.187 -6.971 1.00 92.75 198 ILE A N 1
ATOM 1689 C CA . ILE A 1 198 ? 6.678 -2.104 -6.455 1.00 92.75 198 ILE A CA 1
ATOM 1690 C C . ILE A 1 198 ? 6.487 -0.865 -7.322 1.00 92.75 198 ILE A C 1
ATOM 1692 O O . ILE A 1 198 ? 6.548 -0.937 -8.545 1.00 92.75 198 ILE A O 1
ATOM 1696 N N . SER A 1 199 ? 6.264 0.279 -6.684 1.00 90.62 199 SER A N 1
ATOM 1697 C CA . SER A 1 199 ? 6.291 1.584 -7.332 1.00 90.62 199 SER A CA 1
ATOM 1698 C C . SER A 1 199 ? 7.481 2.385 -6.819 1.00 90.62 199 SER A C 1
ATOM 1700 O O . SER A 1 199 ? 7.636 2.539 -5.608 1.00 90.62 199 SER A O 1
ATOM 1702 N N . ILE A 1 200 ? 8.302 2.890 -7.734 1.00 85.69 200 ILE A N 1
ATOM 1703 C CA . ILE A 1 200 ? 9.465 3.715 -7.419 1.00 85.69 200 ILE A CA 1
ATOM 1704 C C . ILE A 1 200 ? 9.201 5.142 -7.867 1.00 85.69 200 ILE A C 1
ATOM 1706 O O . ILE A 1 200 ? 8.813 5.389 -9.012 1.00 85.69 200 ILE A O 1
ATOM 1710 N N . ASP A 1 201 ? 9.398 6.062 -6.928 1.00 78.75 201 ASP A N 1
ATOM 1711 C CA . ASP A 1 201 ? 9.190 7.486 -7.118 1.00 78.75 201 ASP A CA 1
ATOM 1712 C C . ASP A 1 201 ? 10.503 8.273 -6.995 1.00 78.75 201 ASP A C 1
ATOM 1714 O O . ASP A 1 201 ? 11.031 8.426 -5.893 1.00 78.75 201 ASP A O 1
ATOM 1718 N N . TYR A 1 202 ? 10.991 8.808 -8.122 1.00 71.94 202 TYR A N 1
ATOM 1719 C CA . TYR A 1 202 ? 12.225 9.604 -8.198 1.00 71.94 202 TYR A CA 1
ATOM 1720 C C . TYR A 1 202 ? 11.978 11.121 -8.281 1.00 71.94 202 TYR A C 1
ATOM 1722 O O . TYR A 1 202 ? 12.854 11.842 -8.757 1.00 71.94 202 TYR A O 1
ATOM 1730 N N . PHE A 1 203 ? 10.806 11.643 -7.884 1.00 56.12 203 PHE A N 1
ATOM 1731 C CA . PHE A 1 203 ? 10.358 13.014 -8.212 1.00 56.12 203 PHE A CA 1
ATOM 1732 C C . PHE A 1 203 ? 11.242 14.190 -7.715 1.00 56.12 203 PHE A C 1
ATOM 1734 O O . PHE A 1 203 ? 10.832 15.332 -7.892 1.00 56.12 203 PHE A O 1
ATOM 1741 N N . ASN A 1 204 ? 12.428 13.980 -7.129 1.00 45.16 204 ASN A N 1
ATOM 1742 C CA . ASN A 1 204 ? 13.208 15.048 -6.487 1.00 45.16 204 ASN A CA 1
ATOM 1743 C C . ASN A 1 204 ? 14.748 14.941 -6.557 1.00 45.16 204 ASN A C 1
ATOM 1745 O O . ASN A 1 204 ? 15.422 15.626 -5.792 1.00 45.16 204 ASN A O 1
ATOM 1749 N N . TYR A 1 205 ? 15.342 14.138 -7.443 1.00 47.53 205 TYR A N 1
ATOM 1750 C CA . TYR A 1 205 ? 16.809 14.114 -7.563 1.00 47.53 205 TYR A CA 1
ATOM 1751 C C . TYR A 1 205 ? 17.318 15.211 -8.504 1.00 47.53 205 TYR A C 1
ATOM 1753 O O . TYR A 1 205 ? 17.697 14.944 -9.639 1.00 47.53 205 TYR A O 1
ATOM 1761 N N . SER A 1 206 ? 17.315 16.456 -8.023 1.00 42.38 206 SER A N 1
ATOM 1762 C CA . SER A 1 206 ? 18.062 17.546 -8.658 1.00 42.38 206 SER A CA 1
ATOM 1763 C C . SER A 1 206 ? 19.508 17.665 -8.172 1.00 42.38 206 SER A C 1
ATOM 1765 O O . SER A 1 206 ? 20.230 18.432 -8.786 1.00 42.38 206 SER A O 1
ATOM 1767 N N . ASP A 1 207 ? 19.958 16.928 -7.142 1.00 37.75 207 ASP A N 1
ATOM 1768 C CA . ASP A 1 207 ? 21.276 17.233 -6.549 1.00 37.75 207 ASP A CA 1
ATOM 1769 C C . ASP A 1 207 ? 22.167 16.080 -6.071 1.00 37.75 207 ASP A C 1
ATOM 1771 O O . ASP A 1 207 ? 23.244 16.372 -5.580 1.00 37.75 207 ASP A O 1
ATOM 1775 N N . ASN A 1 208 ? 21.843 14.791 -6.233 1.00 39.91 208 ASN A N 1
ATOM 1776 C CA . ASN A 1 208 ? 22.834 13.743 -5.914 1.00 39.91 208 ASN A CA 1
ATOM 1777 C C . ASN A 1 208 ? 22.648 12.470 -6.746 1.00 39.91 208 ASN A C 1
ATOM 1779 O O . ASN A 1 208 ? 22.002 11.510 -6.337 1.00 39.91 208 ASN A O 1
ATOM 1783 N N . THR A 1 209 ? 23.305 12.422 -7.902 1.00 44.41 209 THR A N 1
ATOM 1784 C CA . THR A 1 209 ? 23.543 11.192 -8.680 1.00 44.41 209 THR A CA 1
ATOM 1785 C C . THR A 1 209 ? 24.410 10.161 -7.932 1.00 44.41 209 THR A C 1
ATOM 1787 O O . THR A 1 209 ? 24.569 9.035 -8.403 1.00 44.41 209 THR A O 1
ATOM 1790 N N . GLN A 1 210 ? 24.948 10.506 -6.755 1.00 45.03 210 GLN A N 1
ATOM 1791 C CA . GLN A 1 210 ? 25.781 9.626 -5.929 1.00 45.03 210 GLN A CA 1
ATOM 1792 C C . GLN A 1 210 ? 24.999 8.485 -5.249 1.00 45.03 210 GLN A C 1
ATOM 1794 O O . GLN A 1 210 ? 25.528 7.377 -5.154 1.00 45.03 210 GLN A O 1
ATOM 1799 N N . ASP A 1 211 ? 23.737 8.690 -4.850 1.00 48.59 211 ASP A N 1
ATOM 1800 C CA . ASP A 1 211 ? 22.980 7.676 -4.090 1.00 48.59 211 ASP A CA 1
ATOM 1801 C C . ASP A 1 211 ? 22.598 6.449 -4.938 1.00 48.59 211 ASP A C 1
ATOM 1803 O O . ASP A 1 211 ? 22.669 5.313 -4.467 1.00 48.59 211 ASP A O 1
ATOM 1807 N N . LEU A 1 212 ? 22.260 6.651 -6.217 1.00 49.72 212 LEU A N 1
ATOM 1808 C CA . LEU A 1 212 ? 21.940 5.554 -7.141 1.00 49.72 212 LEU A CA 1
ATOM 1809 C C . LEU A 1 212 ? 23.194 4.768 -7.553 1.00 49.72 212 LEU A C 1
ATOM 1811 O O . LEU A 1 212 ? 23.157 3.540 -7.619 1.00 49.72 212 LEU A O 1
ATOM 1815 N N . HIS A 1 213 ? 24.333 5.444 -7.742 1.00 48.88 213 HIS A N 1
ATOM 1816 C CA . HIS A 1 213 ? 25.607 4.771 -8.017 1.00 48.88 213 HIS A CA 1
ATOM 1817 C C . HIS A 1 213 ? 26.088 3.903 -6.841 1.00 48.88 213 HIS A C 1
ATOM 1819 O O . HIS A 1 213 ? 26.668 2.839 -7.073 1.00 48.88 213 HIS A O 1
ATOM 1825 N N . MET A 1 214 ? 25.812 4.295 -5.588 1.00 47.69 214 MET A N 1
ATOM 1826 C CA . MET A 1 214 ? 26.101 3.440 -4.428 1.00 47.69 214 MET A CA 1
ATOM 1827 C C . MET A 1 214 ? 25.234 2.176 -4.398 1.00 47.69 214 MET A C 1
ATOM 1829 O O . MET A 1 214 ? 25.751 1.098 -4.101 1.00 47.69 214 MET A O 1
ATOM 1833 N N . ILE A 1 215 ? 23.948 2.279 -4.749 1.00 54.19 215 ILE A N 1
ATOM 1834 C CA . ILE A 1 215 ? 23.044 1.122 -4.834 1.00 54.19 215 ILE A CA 1
ATOM 1835 C C . ILE A 1 215 ? 23.502 0.168 -5.952 1.00 54.19 215 ILE A C 1
ATOM 1837 O O . ILE A 1 215 ? 23.600 -1.039 -5.727 1.00 54.19 215 ILE A O 1
ATOM 1841 N N . GLN A 1 216 ? 23.887 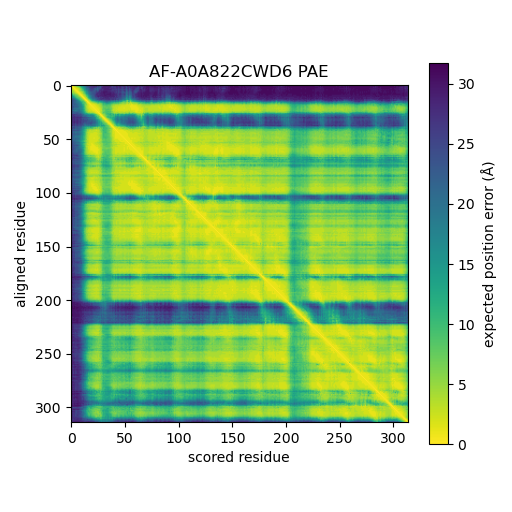0.697 -7.120 1.00 52.91 216 GLN A N 1
ATOM 1842 C CA . GLN A 1 216 ? 24.359 -0.094 -8.265 1.00 52.91 216 GLN A CA 1
ATOM 1843 C C . GLN A 1 216 ? 25.588 -0.955 -7.926 1.00 52.91 216 GLN A C 1
ATOM 1845 O O . GLN A 1 216 ? 25.650 -2.135 -8.277 1.00 52.91 216 GLN A O 1
ATOM 1850 N N . ASN A 1 217 ? 26.562 -0.372 -7.217 1.00 51.75 217 ASN A N 1
ATOM 1851 C CA . ASN A 1 217 ? 27.797 -1.060 -6.832 1.00 51.75 217 ASN A CA 1
ATOM 1852 C C . ASN A 1 217 ? 27.565 -2.121 -5.745 1.00 51.75 217 ASN A C 1
ATOM 1854 O O . ASN A 1 217 ? 28.293 -3.111 -5.696 1.00 51.75 217 ASN A O 1
ATOM 1858 N N . GLN A 1 218 ? 26.542 -1.954 -4.903 1.00 55.97 218 GLN A N 1
ATOM 1859 C CA . GLN A 1 218 ? 26.160 -2.947 -3.896 1.00 55.97 218 GLN A CA 1
ATOM 1860 C C . GLN A 1 218 ? 25.364 -4.112 -4.506 1.00 55.97 218 GLN A C 1
ATOM 1862 O O . GLN A 1 218 ? 25.624 -5.264 -4.163 1.00 55.97 218 GLN A O 1
ATOM 1867 N N . ILE A 1 219 ? 24.465 -3.845 -5.462 1.00 57.66 219 ILE A N 1
ATOM 1868 C CA . ILE A 1 219 ? 23.631 -4.869 -6.120 1.00 57.66 219 ILE A CA 1
ATOM 1869 C C . ILE A 1 219 ? 24.469 -5.896 -6.899 1.00 57.66 219 ILE A C 1
ATOM 1871 O O . ILE A 1 219 ? 24.123 -7.077 -6.908 1.00 57.66 219 ILE A O 1
ATOM 1875 N N . ASN A 1 220 ? 25.589 -5.487 -7.506 1.00 53.94 220 ASN A N 1
ATOM 1876 C CA . ASN A 1 220 ? 26.454 -6.387 -8.283 1.00 53.94 220 ASN A CA 1
ATOM 1877 C C . ASN A 1 220 ? 27.081 -7.527 -7.455 1.00 53.94 220 ASN A C 1
ATOM 1879 O O . ASN A 1 220 ? 27.508 -8.525 -8.027 1.00 53.94 220 ASN A O 1
ATOM 1883 N N . ASN A 1 221 ? 27.108 -7.408 -6.123 1.00 54.59 221 ASN A N 1
ATOM 1884 C CA . ASN A 1 221 ? 27.727 -8.389 -5.228 1.00 54.59 221 ASN A CA 1
ATOM 1885 C C . ASN A 1 221 ? 26.709 -9.287 -4.498 1.00 54.59 221 ASN A C 1
ATOM 1887 O O . ASN A 1 221 ? 27.073 -9.943 -3.520 1.00 54.59 221 ASN A O 1
ATOM 1891 N N . MET A 1 222 ? 25.423 -9.290 -4.886 1.00 61.88 222 MET A N 1
ATOM 1892 C CA . MET A 1 222 ? 24.360 -9.782 -3.996 1.00 61.88 222 MET A CA 1
ATOM 1893 C C . MET A 1 222 ? 23.322 -10.713 -4.650 1.00 61.88 222 MET A C 1
ATOM 1895 O O . MET A 1 222 ? 22.675 -10.374 -5.634 1.00 61.88 222 MET A O 1
ATOM 1899 N N . ASN A 1 223 ? 23.078 -11.856 -3.991 1.00 70.00 223 ASN A N 1
ATOM 1900 C CA . ASN A 1 223 ? 22.062 -12.867 -4.332 1.00 70.00 223 ASN A CA 1
ATOM 1901 C C . ASN A 1 223 ? 20.723 -12.618 -3.600 1.00 70.00 223 ASN A C 1
ATOM 1903 O O . ASN A 1 223 ? 20.309 -13.426 -2.763 1.00 70.00 223 ASN A O 1
ATOM 1907 N N . VAL A 1 224 ? 20.040 -11.496 -3.854 1.00 82.25 224 VAL A N 1
ATOM 1908 C CA . VAL A 1 224 ? 18.676 -11.267 -3.327 1.00 82.25 224 VAL A CA 1
ATOM 1909 C C . VAL A 1 224 ? 17.692 -11.114 -4.472 1.00 82.25 224 VAL A C 1
ATOM 1911 O O . VAL A 1 224 ? 17.700 -10.107 -5.173 1.00 82.25 224 VAL A O 1
ATOM 1914 N N . THR A 1 22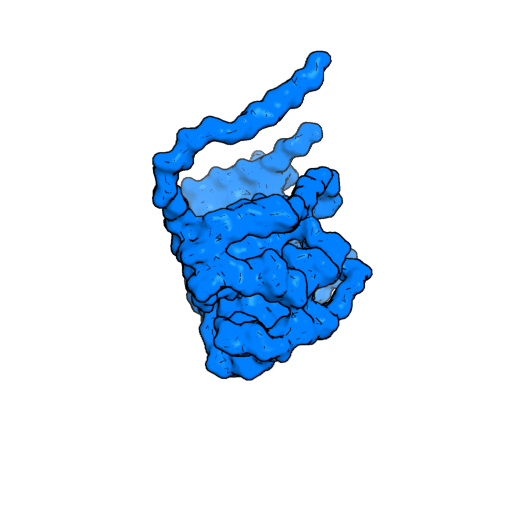5 ? 16.804 -12.097 -4.600 1.00 89.06 225 THR A N 1
ATOM 1915 C CA . THR A 1 225 ? 15.694 -12.082 -5.550 1.00 89.06 225 THR A CA 1
ATOM 1916 C C . THR A 1 225 ? 14.368 -11.799 -4.848 1.00 89.06 225 THR A C 1
ATOM 1918 O O . THR A 1 225 ? 14.130 -12.211 -3.706 1.00 89.06 225 THR A O 1
ATOM 1921 N N . LEU A 1 226 ? 13.491 -11.086 -5.548 1.00 91.00 226 LEU A N 1
ATOM 1922 C CA . LEU A 1 226 ? 12.109 -10.821 -5.178 1.00 91.00 226 LEU A CA 1
ATOM 1923 C C . LEU A 1 226 ? 11.179 -11.551 -6.154 1.00 91.00 226 LEU A C 1
ATOM 1925 O O . LEU A 1 226 ? 10.464 -10.939 -6.941 1.00 91.00 226 LEU A O 1
ATOM 1929 N N . ASP A 1 227 ? 11.182 -12.882 -6.085 1.00 92.31 227 ASP A N 1
ATOM 1930 C CA . ASP A 1 227 ? 10.551 -13.769 -7.079 1.00 92.31 227 ASP A CA 1
ATOM 1931 C C . ASP A 1 227 ? 9.038 -13.563 -7.257 1.00 92.31 227 ASP A C 1
ATOM 1933 O O . ASP A 1 227 ? 8.465 -13.995 -8.253 1.00 92.31 227 ASP A O 1
ATOM 1937 N N . ARG A 1 228 ? 8.370 -12.933 -6.287 1.00 94.31 228 ARG A N 1
ATOM 1938 C CA . ARG A 1 228 ? 6.922 -12.669 -6.327 1.00 94.31 228 ARG A CA 1
ATOM 1939 C C . ARG A 1 228 ? 6.567 -11.335 -6.976 1.00 94.31 228 ARG A C 1
ATOM 1941 O O . ARG A 1 228 ? 5.391 -11.082 -7.224 1.00 94.31 228 ARG A O 1
ATOM 1948 N N . ILE A 1 229 ? 7.556 -10.481 -7.232 1.00 95.00 229 ILE A N 1
ATOM 1949 C CA . ILE A 1 229 ? 7.343 -9.169 -7.833 1.00 95.00 229 ILE A CA 1
ATOM 1950 C C . ILE A 1 229 ? 7.222 -9.333 -9.339 1.00 95.00 229 ILE A C 1
ATOM 1952 O O . ILE A 1 229 ? 8.191 -9.632 -10.032 1.00 95.00 229 ILE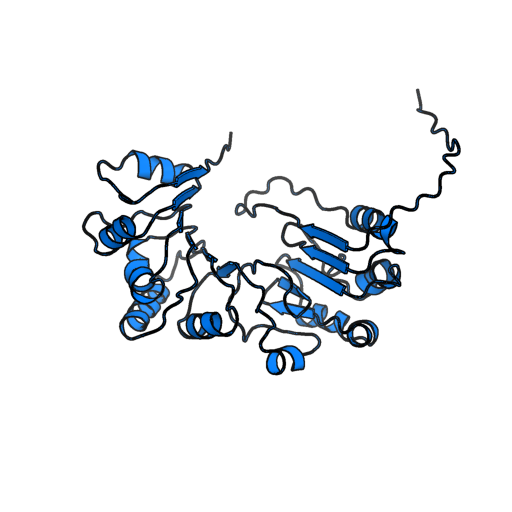 A O 1
ATOM 1956 N N . MET A 1 230 ? 6.004 -9.109 -9.820 1.00 96.25 230 MET A N 1
ATOM 1957 C CA . MET A 1 230 ? 5.640 -9.227 -11.230 1.00 96.25 230 MET A CA 1
ATOM 1958 C C . MET A 1 230 ? 5.497 -7.858 -11.890 1.00 96.25 230 MET A C 1
ATOM 1960 O O . MET A 1 230 ? 5.661 -7.748 -13.105 1.00 96.25 230 MET A O 1
ATOM 1964 N N . THR A 1 231 ? 5.201 -6.826 -11.091 1.00 96.12 231 THR A N 1
ATOM 1965 C CA . THR A 1 231 ? 4.887 -5.480 -11.571 1.00 96.12 231 THR A CA 1
ATOM 1966 C C . THR A 1 231 ? 5.837 -4.445 -10.990 1.00 96.12 231 THR A C 1
ATOM 1968 O O . THR A 1 231 ? 5.953 -4.316 -9.767 1.00 96.12 231 THR A O 1
ATOM 1971 N N . VAL A 1 232 ? 6.433 -3.637 -11.865 1.00 92.88 232 VAL A N 1
ATOM 1972 C CA . VAL A 1 232 ? 7.180 -2.436 -11.477 1.00 92.88 232 VAL A CA 1
ATOM 1973 C C . VAL A 1 232 ? 6.533 -1.203 -12.087 1.00 92.88 232 VAL A C 1
ATOM 1975 O O . VAL A 1 232 ? 6.242 -1.161 -13.279 1.00 92.88 232 VAL A O 1
ATOM 1978 N N . HIS A 1 233 ? 6.319 -0.187 -11.256 1.00 91.69 233 HIS A N 1
ATOM 1979 C CA . HIS A 1 233 ? 5.853 1.127 -11.673 1.00 91.69 233 HIS A CA 1
ATOM 1980 C C . HIS A 1 233 ? 6.935 2.176 -11.427 1.00 91.69 233 HIS A C 1
ATOM 1982 O O . HIS A 1 233 ? 7.217 2.508 -10.279 1.00 91.69 233 HIS A O 1
ATOM 1988 N N . LEU A 1 234 ? 7.499 2.726 -12.497 1.00 87.81 234 LEU A N 1
ATOM 1989 C CA . LEU A 1 234 ? 8.485 3.800 -12.445 1.00 87.81 234 LEU A CA 1
ATOM 1990 C C . LEU A 1 234 ? 7.812 5.129 -12.779 1.00 87.81 234 LEU A C 1
ATOM 1992 O O . LEU A 1 234 ? 7.238 5.295 -13.859 1.00 87.81 234 LEU A O 1
ATOM 1996 N N . THR A 1 235 ? 7.871 6.089 -11.855 1.00 83.62 235 THR A N 1
ATOM 1997 C CA . THR A 1 235 ? 7.231 7.390 -12.092 1.00 83.62 235 THR A CA 1
ATOM 1998 C C . THR A 1 235 ? 8.110 8.355 -12.886 1.00 83.62 235 THR A C 1
ATOM 2000 O O . THR A 1 235 ? 7.581 9.244 -13.548 1.00 83.62 235 THR A O 1
ATOM 2003 N N . CYS A 1 236 ? 9.433 8.210 -12.818 1.00 78.81 236 CYS A N 1
ATOM 2004 C CA . CYS A 1 236 ? 10.425 9.012 -13.540 1.00 78.81 236 CYS A CA 1
ATOM 2005 C C . CYS A 1 236 ? 11.788 8.292 -13.578 1.00 78.81 236 CYS A C 1
ATOM 2007 O O . CYS A 1 236 ? 11.867 7.136 -13.168 1.00 78.81 236 CYS A O 1
ATOM 2009 N N . GLY A 1 237 ? 12.832 8.947 -14.096 1.00 79.12 237 GLY A N 1
ATOM 2010 C CA . GLY A 1 237 ? 14.199 8.411 -14.158 1.00 79.12 237 GLY A CA 1
ATOM 2011 C C . GLY A 1 237 ? 14.516 7.708 -15.479 1.00 79.12 237 GLY A C 1
ATOM 2012 O O . GLY A 1 237 ? 13.785 7.858 -16.452 1.00 79.12 237 GLY A O 1
ATOM 2013 N N . SER A 1 238 ? 15.600 6.937 -15.516 1.00 80.12 238 SER A N 1
ATOM 2014 C CA . SER A 1 238 ? 15.996 6.151 -16.689 1.00 80.12 238 SER A CA 1
ATOM 2015 C C . SER A 1 238 ? 15.979 4.669 -16.352 1.00 80.12 238 SER A C 1
ATOM 2017 O O . SER A 1 238 ? 16.565 4.260 -15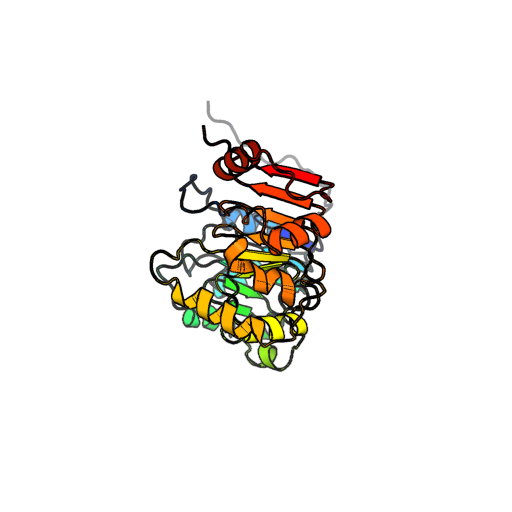.351 1.00 80.12 238 SER A O 1
ATOM 2019 N N . LEU A 1 239 ? 15.335 3.859 -17.198 1.00 81.69 239 LEU A N 1
ATOM 2020 C CA . LEU A 1 239 ? 15.361 2.400 -17.060 1.00 81.69 239 LEU A CA 1
ATOM 2021 C C . LEU A 1 239 ? 16.796 1.859 -17.084 1.00 81.69 239 LEU A C 1
ATOM 2023 O O . LEU A 1 239 ? 17.107 0.925 -16.350 1.00 81.69 239 LEU A O 1
ATOM 2027 N N . GLU A 1 240 ? 17.676 2.468 -17.883 1.00 83.31 240 GLU A N 1
ATOM 2028 C CA . GLU A 1 240 ? 19.069 2.031 -18.016 1.00 83.31 240 GLU A CA 1
ATOM 2029 C C . GLU A 1 240 ? 19.831 2.136 -16.687 1.00 83.31 240 GLU A C 1
ATOM 2031 O O . GLU A 1 240 ? 20.624 1.253 -16.355 1.00 83.31 240 GLU A O 1
ATOM 2036 N N . ASN A 1 241 ? 19.522 3.155 -15.879 1.00 78.06 241 ASN A N 1
ATOM 2037 C CA . ASN A 1 241 ? 20.115 3.311 -14.552 1.00 78.06 241 ASN A CA 1
ATOM 2038 C C . ASN A 1 241 ? 19.720 2.163 -13.620 1.00 78.06 241 ASN A C 1
ATOM 2040 O O . ASN A 1 241 ? 20.515 1.762 -12.784 1.00 78.06 241 ASN A O 1
ATOM 2044 N N . GLU A 1 242 ? 18.551 1.560 -13.813 1.00 75.94 242 GLU A N 1
ATOM 2045 C CA . GLU A 1 242 ? 18.029 0.485 -12.963 1.00 75.94 242 GLU A CA 1
ATOM 2046 C C . GLU A 1 242 ? 18.385 -0.917 -13.467 1.00 75.94 242 GLU A C 1
ATOM 2048 O O . GLU A 1 242 ? 17.958 -1.925 -12.896 1.00 75.94 242 GLU A O 1
ATOM 2053 N N . LYS A 1 243 ? 19.180 -1.014 -14.540 1.00 80.81 243 LYS A N 1
ATOM 2054 C CA . LYS A 1 243 ? 19.503 -2.272 -15.220 1.00 80.81 243 LYS A CA 1
ATOM 2055 C C . LYS A 1 243 ? 19.895 -3.390 -14.248 1.00 80.81 243 LYS A C 1
ATOM 2057 O O . LYS A 1 243 ? 19.333 -4.476 -14.329 1.00 80.81 243 LYS A O 1
ATOM 2062 N N . GLN A 1 244 ? 20.828 -3.154 -13.325 1.00 77.88 244 GLN A N 1
ATOM 2063 C CA . GLN A 1 244 ? 21.296 -4.213 -12.417 1.00 77.88 244 GLN A CA 1
ATOM 2064 C C . GLN A 1 244 ? 20.206 -4.703 -11.465 1.00 77.88 244 GLN A C 1
ATOM 2066 O O . GLN A 1 244 ? 20.101 -5.901 -11.206 1.00 77.88 244 GLN A O 1
ATOM 2071 N N . TRP A 1 245 ? 19.350 -3.800 -10.997 1.00 78.69 245 TRP A N 1
ATOM 2072 C CA . TRP A 1 245 ? 18.225 -4.150 -10.142 1.00 78.69 245 TRP A CA 1
ATOM 2073 C C . TRP A 1 245 ? 17.199 -5.019 -10.883 1.00 78.69 245 TRP A C 1
ATOM 2075 O O . TRP A 1 245 ? 16.803 -6.074 -10.380 1.00 78.69 245 TRP A O 1
ATOM 2085 N N . PHE A 1 246 ? 16.842 -4.651 -12.119 1.00 79.81 246 PHE A N 1
ATOM 2086 C CA . PHE A 1 246 ? 15.964 -5.468 -12.966 1.00 79.81 246 PHE A CA 1
ATOM 2087 C C . PHE A 1 246 ? 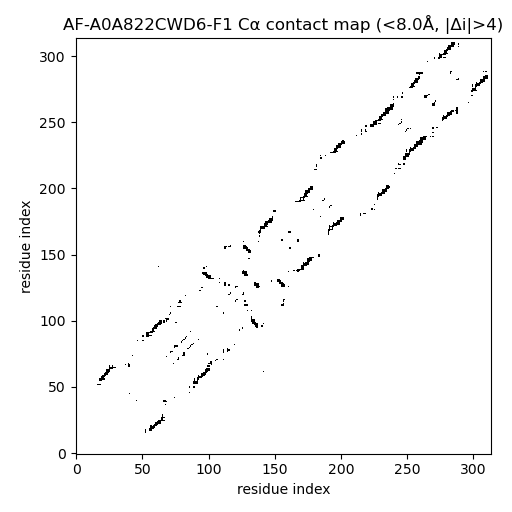16.539 -6.864 -13.225 1.00 79.81 246 PHE A C 1
ATOM 2089 O O . PHE A 1 246 ? 15.808 -7.852 -13.168 1.00 79.81 246 PHE A O 1
ATOM 2096 N N . MET A 1 247 ? 17.843 -6.952 -13.492 1.00 80.19 247 MET A N 1
ATOM 2097 C CA . MET A 1 247 ? 18.495 -8.220 -13.823 1.00 80.19 247 MET A CA 1
ATOM 2098 C C . MET A 1 247 ? 18.622 -9.150 -12.618 1.00 80.19 247 MET A C 1
ATOM 2100 O O . MET A 1 247 ? 18.294 -10.330 -12.726 1.00 80.19 247 MET A O 1
ATOM 2104 N N . ASN A 1 248 ? 19.071 -8.622 -11.479 1.00 82.06 248 ASN A N 1
ATOM 2105 C CA . ASN A 1 248 ? 19.508 -9.451 -10.355 1.00 82.06 248 ASN A CA 1
ATOM 2106 C C . ASN A 1 248 ? 18.411 -9.635 -9.299 1.00 82.06 248 ASN A C 1
ATOM 2108 O O . ASN A 1 248 ? 18.393 -10.646 -8.600 1.00 82.06 248 ASN A O 1
ATOM 2112 N N . THR A 1 249 ? 17.483 -8.681 -9.174 1.00 85.75 249 THR A N 1
ATOM 2113 C CA . THR A 1 249 ? 16.480 -8.680 -8.098 1.00 85.75 249 THR A CA 1
ATOM 2114 C C . THR A 1 249 ? 15.090 -9.097 -8.566 1.00 85.75 249 THR A C 1
ATOM 2116 O O . THR A 1 249 ? 14.322 -9.626 -7.764 1.00 85.75 249 THR A O 1
ATOM 2119 N N . LEU A 1 250 ? 14.745 -8.910 -9.842 1.00 90.31 250 LEU A N 1
ATOM 2120 C CA . LEU A 1 250 ? 13.379 -9.090 -10.350 1.00 90.31 250 LEU A CA 1
ATOM 2121 C C . LEU A 1 250 ? 13.294 -10.166 -11.446 1.00 90.31 250 LEU A C 1
ATOM 2123 O O . LEU A 1 250 ? 12.930 -9.870 -12.588 1.00 90.31 250 LEU A O 1
ATOM 2127 N N . PRO A 1 251 ? 13.601 -11.439 -11.134 1.00 90.31 251 PRO A N 1
ATOM 2128 C CA . PRO A 1 251 ? 13.706 -12.478 -12.155 1.00 90.31 251 PRO A CA 1
ATOM 2129 C C . PRO A 1 251 ? 12.390 -12.726 -12.901 1.00 90.31 251 PRO A C 1
ATOM 2131 O O . PRO A 1 251 ? 12.436 -13.022 -14.094 1.00 90.31 251 PRO A O 1
ATOM 2134 N N . ASN A 1 252 ? 11.249 -12.538 -12.233 1.00 93.69 252 ASN A N 1
ATOM 2135 C CA . ASN A 1 252 ? 9.916 -12.853 -12.749 1.00 93.69 252 ASN A CA 1
ATOM 2136 C C . ASN A 1 252 ? 9.114 -11.623 -13.184 1.00 93.69 252 ASN A C 1
ATOM 2138 O O . ASN A 1 252 ? 7.900 -11.716 -13.332 1.00 93.69 252 ASN A O 1
ATOM 2142 N N . ILE A 1 253 ? 9.746 -10.465 -13.376 1.00 93.94 253 ILE A N 1
ATOM 2143 C CA . ILE A 1 253 ? 9.008 -9.293 -13.840 1.00 93.94 253 ILE A CA 1
ATOM 2144 C C . ILE A 1 253 ? 8.314 -9.572 -15.177 1.00 93.94 253 ILE A C 1
ATOM 2146 O O . ILE A 1 253 ? 8.921 -10.121 -16.090 1.00 93.94 253 ILE A O 1
ATOM 2150 N N . ARG A 1 254 ? 7.044 -9.175 -15.284 1.00 96.38 254 ARG A N 1
ATOM 2151 C CA . ARG A 1 254 ? 6.262 -9.278 -16.524 1.00 96.38 254 ARG A CA 1
ATOM 2152 C C . ARG A 1 254 ? 5.580 -7.974 -16.898 1.00 96.38 254 ARG A C 1
ATOM 2154 O O . ARG A 1 254 ? 5.311 -7.750 -18.075 1.00 96.38 254 ARG A O 1
ATOM 2161 N N . TYR A 1 255 ? 5.274 -7.124 -15.915 1.00 96.25 255 TYR A N 1
ATOM 2162 C CA . TYR A 1 255 ? 4.442 -5.939 -16.103 1.00 96.25 255 TYR A CA 1
ATOM 2163 C C . TYR A 1 255 ? 5.215 -4.666 -15.755 1.00 96.25 255 TYR A C 1
ATOM 2165 O O . TYR A 1 255 ? 5.747 -4.522 -14.649 1.00 96.25 255 TYR A O 1
ATOM 2173 N N . LEU A 1 256 ? 5.225 -3.715 -16.685 1.00 93.94 256 LEU A N 1
ATOM 2174 C CA . LEU A 1 256 ? 5.818 -2.396 -16.500 1.00 93.94 256 LEU A CA 1
ATOM 2175 C C . LEU A 1 256 ? 4.766 -1.300 -16.576 1.00 93.94 256 LEU A C 1
ATOM 2177 O O . LEU A 1 256 ? 3.909 -1.299 -17.454 1.00 93.94 256 LEU A O 1
ATOM 2181 N N . VAL A 1 257 ? 4.872 -0.333 -15.670 1.00 92.88 257 VAL A N 1
ATOM 2182 C CA . VAL A 1 257 ? 4.151 0.940 -15.729 1.00 92.88 257 VAL A CA 1
ATOM 2183 C C . VAL A 1 257 ? 5.192 2.055 -15.769 1.00 92.88 257 VAL A C 1
ATOM 2185 O O . VAL A 1 257 ? 6.012 2.153 -14.858 1.00 92.88 257 VAL A O 1
ATOM 2188 N N . LEU A 1 258 ? 5.182 2.874 -16.816 1.00 90.75 258 LEU A N 1
ATOM 2189 C CA . LEU A 1 258 ? 6.150 3.948 -17.056 1.00 90.75 258 LEU A CA 1
ATOM 2190 C C . LEU A 1 258 ? 5.415 5.288 -17.110 1.00 90.75 258 LEU A C 1
ATOM 2192 O O . LEU A 1 258 ? 4.454 5.390 -17.866 1.00 90.75 258 LEU A O 1
ATOM 2196 N N . CYS A 1 259 ? 5.851 6.306 -16.353 1.00 86.00 259 CYS A N 1
ATOM 2197 C CA . CYS A 1 259 ? 5.178 7.620 -16.348 1.00 86.00 259 CYS A CA 1
ATOM 2198 C C . CYS A 1 259 ? 5.990 8.796 -16.923 1.00 86.00 259 CYS A C 1
ATOM 2200 O O . CYS A 1 259 ? 5.586 9.448 -17.881 1.00 86.00 259 CYS A O 1
ATOM 2202 N N . ARG A 1 260 ? 7.175 9.088 -16.380 1.00 81.38 260 ARG A N 1
ATOM 2203 C CA . ARG A 1 260 ? 8.137 10.061 -16.954 1.00 81.38 260 ARG A CA 1
ATOM 2204 C C . ARG A 1 260 ? 9.542 9.468 -17.038 1.00 81.38 260 ARG A C 1
ATOM 2206 O O . ARG A 1 260 ? 10.525 10.116 -16.693 1.00 81.38 260 ARG A O 1
ATOM 2213 N N . THR A 1 261 ? 9.593 8.188 -17.370 1.00 80.56 261 THR A N 1
ATOM 2214 C CA . THR A 1 261 ? 10.772 7.345 -17.439 1.00 80.56 261 THR A CA 1
ATOM 2215 C C . THR A 1 261 ? 11.314 7.282 -18.862 1.00 80.56 261 THR A C 1
ATOM 2217 O O . THR A 1 261 ? 10.563 7.042 -19.805 1.00 80.56 261 THR A O 1
ATOM 2220 N N . GLU A 1 262 ? 12.620 7.465 -19.001 1.00 82.00 262 GLU A N 1
ATOM 2221 C CA . GLU A 1 262 ? 13.342 7.288 -20.256 1.00 82.00 262 GLU A CA 1
ATOM 2222 C C . GLU A 1 262 ? 13.478 5.796 -20.589 1.00 82.00 262 GLU A C 1
ATOM 2224 O O . GLU A 1 262 ? 13.787 4.970 -19.719 1.00 82.00 262 GLU A O 1
ATOM 2229 N N . PHE A 1 263 ? 13.252 5.452 -21.858 1.00 83.56 263 PHE A N 1
ATOM 2230 C CA . PHE A 1 263 ? 13.481 4.101 -22.368 1.00 83.56 263 PHE A CA 1
ATOM 2231 C C . PHE A 1 263 ? 14.976 3.733 -22.310 1.00 83.56 263 PHE A C 1
ATOM 2233 O O . PHE A 1 263 ? 15.829 4.618 -22.412 1.00 83.56 263 PHE A O 1
ATOM 2240 N N . PRO A 1 264 ? 15.311 2.439 -22.142 1.00 84.19 264 PRO A N 1
ATOM 2241 C CA . PRO A 1 264 ? 16.700 1.990 -22.113 1.00 84.19 264 PRO A CA 1
ATOM 2242 C C . PRO A 1 264 ? 17.382 2.170 -23.471 1.00 84.19 264 PRO A C 1
ATOM 2244 O O . PRO A 1 264 ? 16.733 2.411 -24.486 1.00 84.19 264 PRO A O 1
ATOM 2247 N N . LEU A 1 265 ? 18.707 2.026 -23.515 1.00 83.75 265 LEU A N 1
ATOM 2248 C CA . LEU A 1 265 ? 19.442 2.110 -24.778 1.00 83.75 265 LEU A CA 1
ATOM 2249 C C . LEU A 1 265 ? 19.151 0.880 -25.653 1.00 83.75 265 LEU A C 1
ATOM 2251 O O . LEU A 1 265 ? 19.189 -0.256 -25.185 1.00 83.75 265 LEU A O 1
ATOM 2255 N N . LEU A 1 266 ? 18.956 1.081 -26.960 1.00 80.31 266 LEU A N 1
ATOM 2256 C CA . LEU A 1 266 ? 18.553 0.029 -27.912 1.00 80.31 266 LEU A CA 1
ATOM 2257 C C . LEU A 1 266 ? 19.404 -1.248 -27.857 1.00 80.31 266 LEU A C 1
ATOM 2259 O O . LEU A 1 266 ? 18.888 -2.356 -27.950 1.00 80.31 266 LEU A O 1
ATOM 2263 N N . LYS A 1 267 ? 20.723 -1.094 -27.719 1.00 82.56 267 LYS A N 1
ATOM 2264 C CA . LYS A 1 267 ? 21.679 -2.211 -27.699 1.00 82.56 267 LYS A CA 1
ATOM 2265 C C . LYS A 1 267 ? 22.072 -2.634 -26.282 1.00 82.56 267 LYS A C 1
ATOM 2267 O O . LYS A 1 267 ? 23.029 -3.390 -26.124 1.00 82.56 267 LYS A O 1
ATOM 2272 N N . SER A 1 268 ? 21.383 -2.144 -25.250 1.00 86.38 268 SER A N 1
ATOM 2273 C CA . SER A 1 268 ? 21.688 -2.539 -23.881 1.00 86.38 268 SER A CA 1
ATOM 2274 C C . SER A 1 268 ? 21.143 -3.924 -23.565 1.00 86.38 268 SER A C 1
ATOM 2276 O O . SER A 1 268 ? 20.099 -4.350 -24.054 1.00 86.38 268 SER A O 1
ATOM 2278 N N . GLN A 1 269 ? 21.853 -4.629 -22.687 1.00 86.56 269 GLN A N 1
ATOM 2279 C CA . GLN A 1 269 ? 21.406 -5.898 -22.110 1.00 86.56 269 GLN A CA 1
ATOM 2280 C C . GLN A 1 269 ? 20.018 -5.782 -21.457 1.00 86.56 269 GLN A C 1
ATOM 2282 O O . GLN A 1 269 ? 19.265 -6.750 -21.468 1.00 86.56 269 GLN A O 1
ATOM 2287 N N . LEU A 1 270 ? 19.667 -4.607 -20.917 1.00 87.69 270 LEU A N 1
ATOM 2288 C CA . LEU A 1 270 ? 18.345 -4.383 -20.345 1.00 87.69 270 LEU A CA 1
ATOM 2289 C C . LEU A 1 270 ? 17.261 -4.480 -21.421 1.00 87.69 270 LEU A C 1
ATOM 2291 O O . LEU A 1 270 ? 16.282 -5.182 -21.207 1.00 87.69 270 LEU A O 1
ATOM 2295 N N . THR A 1 271 ? 17.456 -3.864 -22.590 1.00 89.31 271 THR A N 1
ATOM 2296 C CA . THR A 1 271 ? 16.503 -3.951 -23.709 1.00 89.31 271 THR A CA 1
ATOM 2297 C C . THR A 1 271 ? 16.217 -5.397 -24.112 1.00 89.31 271 THR A C 1
ATOM 2299 O O . THR A 1 271 ? 15.056 -5.761 -24.273 1.00 89.31 271 THR A O 1
ATOM 2302 N N . TRP A 1 272 ? 17.243 -6.251 -24.192 1.00 87.88 272 TRP A N 1
ATOM 2303 C CA . TRP A 1 272 ? 17.061 -7.683 -24.468 1.00 87.88 272 TRP A CA 1
ATOM 2304 C C . TRP A 1 272 ? 16.192 -8.375 -23.416 1.00 87.88 272 TRP A C 1
ATOM 2306 O O . TRP A 1 272 ? 15.282 -9.123 -23.757 1.00 87.88 272 TRP A O 1
ATOM 2316 N N . ILE A 1 273 ? 16.435 -8.085 -22.140 1.00 87.12 273 ILE A N 1
ATOM 2317 C CA . ILE A 1 273 ? 15.683 -8.669 -21.025 1.00 87.12 273 ILE A CA 1
ATOM 2318 C C . ILE A 1 273 ? 14.242 -8.169 -21.009 1.00 87.12 273 ILE A C 1
ATOM 2320 O O . ILE A 1 273 ? 13.325 -8.948 -20.767 1.00 87.12 273 ILE A O 1
ATOM 2324 N N . LEU A 1 274 ? 14.022 -6.882 -21.278 1.00 90.19 274 LEU A N 1
ATOM 2325 C CA . LEU A 1 274 ? 12.674 -6.333 -21.349 1.00 90.19 274 LEU A CA 1
ATOM 2326 C C . LEU A 1 274 ? 11.897 -6.918 -22.536 1.00 90.19 274 LEU A C 1
ATOM 2328 O O . LEU A 1 274 ? 10.718 -7.227 -22.394 1.00 90.19 274 LEU A O 1
ATOM 2332 N N . ASN A 1 275 ? 12.560 -7.119 -23.676 1.00 90.62 275 ASN A N 1
ATOM 2333 C CA . ASN A 1 275 ? 11.983 -7.773 -24.849 1.00 90.62 275 ASN A CA 1
ATOM 2334 C C . ASN A 1 275 ? 11.573 -9.224 -24.571 1.00 90.62 275 ASN A C 1
ATOM 2336 O O . ASN A 1 275 ? 10.517 -9.644 -25.037 1.00 90.62 275 ASN A O 1
ATOM 2340 N N . ASP A 1 276 ? 12.377 -9.952 -23.795 1.00 90.62 276 ASP A N 1
ATOM 2341 C CA . ASP A 1 276 ? 12.126 -11.345 -23.416 1.00 90.62 276 ASP A CA 1
ATOM 2342 C C . ASP A 1 276 ? 11.030 -11.494 -22.345 1.00 90.62 276 ASP A C 1
ATOM 2344 O O . ASP A 1 276 ? 10.214 -12.412 -22.394 1.00 90.62 276 ASP A O 1
ATOM 2348 N N . LYS A 1 277 ? 10.971 -10.585 -21.369 1.00 92.19 277 LYS A N 1
ATOM 2349 C CA . LYS A 1 277 ? 10.149 -10.798 -20.168 1.00 92.19 277 LYS A CA 1
ATOM 2350 C C . LYS A 1 277 ? 8.833 -10.036 -20.131 1.00 92.19 277 LYS A C 1
ATOM 2352 O O . LYS A 1 277 ? 7.899 -10.472 -19.459 1.00 92.19 277 LYS A O 1
ATOM 2357 N N . ILE A 1 278 ? 8.766 -8.861 -20.753 1.00 94.62 278 ILE A N 1
ATOM 2358 C CA . ILE A 1 278 ? 7.642 -7.950 -20.531 1.00 94.62 278 ILE A CA 1
ATOM 2359 C C . ILE A 1 278 ? 6.472 -8.309 -21.437 1.00 94.62 278 ILE A C 1
ATOM 2361 O O . ILE A 1 278 ? 6.531 -8.166 -22.653 1.00 94.62 278 ILE A O 1
ATOM 2365 N N . GLU A 1 279 ? 5.383 -8.711 -20.793 1.00 96.88 279 GLU A N 1
ATOM 2366 C CA . GLU A 1 279 ? 4.119 -9.095 -21.420 1.00 96.88 279 GLU A CA 1
ATOM 2367 C C . GLU A 1 279 ? 3.093 -7.959 -21.367 1.00 96.88 279 GLU A C 1
ATOM 2369 O O . GLU A 1 279 ? 2.180 -7.901 -22.190 1.00 96.88 279 GLU A O 1
ATOM 2374 N N . ARG A 1 280 ? 3.222 -7.037 -20.404 1.00 96.62 280 ARG A N 1
ATOM 2375 C CA . ARG A 1 280 ? 2.297 -5.910 -20.242 1.00 96.62 280 ARG A CA 1
ATOM 2376 C C . ARG A 1 280 ? 3.034 -4.608 -20.010 1.00 96.62 280 ARG A C 1
ATOM 2378 O O . ARG A 1 280 ? 3.877 -4.516 -19.116 1.00 96.62 280 ARG A O 1
ATOM 2385 N N . LEU A 1 281 ? 2.631 -3.582 -20.747 1.00 94.19 281 LEU A N 1
ATOM 2386 C CA . LEU A 1 281 ? 3.169 -2.237 -20.643 1.00 94.19 281 LEU A CA 1
ATOM 2387 C C . LEU A 1 281 ? 2.036 -1.232 -20.461 1.00 94.19 281 LEU A C 1
ATOM 2389 O O . LEU A 1 281 ? 1.081 -1.183 -21.231 1.00 94.19 281 LEU A O 1
ATOM 2393 N N . VAL A 1 282 ? 2.170 -0.387 -19.449 1.00 93.38 282 VAL A N 1
ATOM 2394 C CA . VAL A 1 282 ? 1.329 0.787 -19.250 1.00 93.38 282 VAL A CA 1
ATOM 2395 C C . VAL A 1 282 ? 2.211 2.019 -19.383 1.00 93.38 282 VAL A C 1
ATOM 2397 O O . VAL A 1 282 ? 3.187 2.155 -18.653 1.00 93.38 282 VAL A O 1
ATOM 2400 N N . ILE A 1 283 ? 1.858 2.928 -20.284 1.00 89.88 283 ILE A N 1
ATOM 2401 C CA . ILE A 1 283 ? 2.519 4.224 -20.433 1.00 89.88 283 ILE A CA 1
ATOM 2402 C C . ILE A 1 283 ? 1.563 5.302 -19.923 1.00 89.88 283 ILE A C 1
ATOM 2404 O O . ILE A 1 283 ? 0.472 5.471 -20.463 1.00 89.88 283 ILE A O 1
ATOM 2408 N N . GLU A 1 284 ? 1.955 6.020 -18.877 1.00 88.75 284 GLU A N 1
ATOM 2409 C CA . GLU A 1 284 ? 1.182 7.099 -18.261 1.00 88.75 284 GLU A CA 1
ATOM 2410 C C . GLU A 1 284 ? 1.810 8.459 -18.598 1.00 88.75 284 GLU A C 1
ATOM 2412 O O . GLU A 1 284 ? 2.944 8.718 -18.237 1.00 88.75 284 GLU A O 1
ATOM 2417 N N . GLY A 1 285 ? 1.084 9.375 -19.235 1.00 79.94 285 GLY A N 1
ATOM 2418 C CA . GLY A 1 285 ? 1.587 10.717 -19.545 1.00 79.94 285 GLY A CA 1
ATOM 2419 C C . GLY A 1 285 ? 2.044 10.914 -20.994 1.00 79.94 285 GLY A C 1
ATOM 2420 O O . GLY A 1 285 ? 2.681 10.066 -21.619 1.00 79.94 285 GLY A O 1
ATOM 2421 N N . ASN A 1 286 ? 1.715 12.092 -21.527 1.00 77.75 286 ASN A N 1
ATOM 2422 C CA . ASN A 1 286 ? 1.787 12.379 -22.963 1.00 77.75 286 ASN A CA 1
ATOM 2423 C C . ASN A 1 286 ? 3.230 12.356 -23.502 1.00 77.75 286 ASN A C 1
ATOM 2425 O O . ASN A 1 286 ? 3.471 11.842 -24.591 1.00 77.75 286 ASN A O 1
ATOM 2429 N N . SER A 1 287 ? 4.206 12.833 -22.719 1.00 76.19 287 SER A N 1
ATOM 2430 C CA . SER A 1 287 ? 5.608 12.924 -23.148 1.00 76.19 287 SER A CA 1
ATOM 2431 C C . SER A 1 287 ? 6.245 11.563 -23.435 1.00 76.19 287 SER A C 1
ATOM 2433 O O . SER A 1 287 ? 7.013 11.450 -24.387 1.00 76.19 287 SER A O 1
ATOM 2435 N N . ILE A 1 288 ? 5.934 10.521 -22.652 1.00 77.88 288 ILE A N 1
ATOM 2436 C CA . ILE A 1 288 ? 6.451 9.176 -22.954 1.00 77.88 288 ILE A CA 1
ATOM 2437 C C . ILE A 1 288 ? 5.749 8.596 -24.168 1.00 77.88 288 ILE A C 1
ATOM 2439 O O . ILE A 1 288 ? 6.409 7.972 -24.989 1.00 77.88 288 ILE A O 1
ATOM 2443 N N . VAL A 1 289 ? 4.436 8.794 -24.311 1.00 81.62 289 VAL A N 1
ATOM 2444 C CA . VAL A 1 289 ? 3.715 8.276 -25.482 1.00 81.62 289 VAL A CA 1
ATOM 2445 C C . VAL A 1 289 ? 4.316 8.832 -26.774 1.00 81.62 289 VAL A C 1
ATOM 2447 O O . VAL A 1 289 ? 4.551 8.075 -27.713 1.00 81.62 289 VAL A O 1
ATOM 2450 N N . GLU A 1 290 ? 4.665 10.119 -26.802 1.00 80.06 290 GLU A N 1
ATOM 2451 C CA . GLU A 1 290 ? 5.387 10.709 -27.932 1.00 80.06 290 GLU A CA 1
ATOM 2452 C C . GLU A 1 290 ? 6.781 10.103 -28.136 1.00 80.06 290 GLU A C 1
ATOM 2454 O O . GLU A 1 290 ? 7.172 9.836 -29.272 1.00 80.06 290 GLU A O 1
ATOM 2459 N N . GLN A 1 291 ? 7.546 9.884 -27.060 1.00 78.88 291 GLN A N 1
ATOM 2460 C CA . GLN A 1 291 ? 8.858 9.236 -27.152 1.00 78.88 291 GLN A CA 1
ATOM 2461 C C . GLN A 1 291 ? 8.752 7.809 -27.688 1.00 78.88 291 GLN A C 1
ATOM 2463 O O . GLN A 1 291 ? 9.579 7.419 -28.508 1.00 78.88 291 GLN A O 1
ATOM 2468 N N . PHE A 1 292 ? 7.740 7.059 -27.248 1.00 81.31 292 PHE A N 1
ATOM 2469 C CA . PHE A 1 292 ? 7.453 5.695 -27.676 1.00 81.31 292 PHE A CA 1
ATOM 2470 C C . PHE A 1 292 ? 7.079 5.655 -29.162 1.00 81.31 292 PHE A C 1
ATOM 2472 O O . PHE A 1 292 ? 7.647 4.868 -29.911 1.00 81.31 292 PHE A O 1
ATOM 2479 N N . GLY A 1 293 ? 6.210 6.564 -29.619 1.00 79.06 293 GLY A N 1
ATOM 2480 C CA . GLY A 1 293 ? 5.802 6.654 -31.026 1.00 79.06 293 GLY A CA 1
ATOM 2481 C C . GLY A 1 293 ? 6.912 7.088 -31.992 1.00 79.06 293 GLY A C 1
ATOM 2482 O O . GLY A 1 293 ? 6.812 6.833 -33.187 1.00 79.06 293 GLY A O 1
ATOM 2483 N N . LYS A 1 294 ? 7.981 7.723 -31.494 1.00 79.44 294 LYS A N 1
ATOM 2484 C CA . LYS A 1 294 ? 9.157 8.116 -32.292 1.00 79.44 294 LYS A CA 1
ATOM 2485 C C . LYS A 1 294 ? 10.200 7.000 -32.428 1.00 79.44 294 LYS A C 1
ATOM 2487 O O . LYS A 1 294 ? 11.195 7.192 -33.126 1.00 79.44 294 LYS A O 1
ATOM 2492 N N . GLN A 1 295 ? 10.022 5.862 -31.753 1.00 76.19 295 GLN A N 1
ATOM 2493 C CA . GLN A 1 295 ? 10.973 4.756 -31.840 1.00 76.19 295 GLN A CA 1
ATOM 2494 C C . GLN A 1 295 ? 10.754 3.959 -33.129 1.00 76.19 295 GLN A C 1
ATOM 2496 O O . GLN A 1 295 ? 9.692 3.389 -33.349 1.00 76.19 295 GLN A O 1
ATOM 2501 N N . ASN A 1 296 ? 11.805 3.846 -33.943 1.00 67.94 296 ASN A N 1
ATOM 2502 C CA . ASN A 1 296 ? 11.821 2.992 -35.140 1.00 67.94 296 ASN A CA 1
ATOM 2503 C C . ASN A 1 296 ? 12.226 1.536 -34.831 1.00 67.94 296 ASN A C 1
ATOM 2505 O O . ASN A 1 296 ? 12.475 0.750 -35.742 1.00 67.94 296 ASN A O 1
ATOM 2509 N N . TYR A 1 297 ? 12.356 1.186 -33.550 1.00 70.00 297 TYR A N 1
ATOM 2510 C CA . TYR A 1 297 ? 12.807 -0.117 -33.072 1.00 70.00 297 TYR A CA 1
ATOM 2511 C C . TYR A 1 297 ? 11.730 -0.793 -32.225 1.00 70.00 297 TYR A C 1
ATOM 2513 O O . TYR A 1 297 ? 10.984 -0.128 -31.507 1.00 70.00 297 TYR A O 1
ATOM 2521 N N . ILE A 1 298 ? 11.694 -2.126 -32.274 1.00 72.94 298 ILE A N 1
ATOM 2522 C CA . ILE A 1 298 ? 10.740 -2.941 -31.524 1.00 72.94 298 ILE A CA 1
ATOM 2523 C C . ILE A 1 298 ? 11.236 -3.107 -30.082 1.00 72.94 298 ILE A C 1
ATOM 2525 O O . ILE A 1 298 ? 12.021 -4.005 -29.764 1.00 72.94 298 ILE A O 1
ATOM 2529 N N . TYR A 1 299 ? 10.760 -2.231 -29.200 1.00 79.12 299 TYR A N 1
ATOM 2530 C CA . TYR A 1 299 ? 10.775 -2.488 -27.763 1.00 79.12 299 TYR A CA 1
ATOM 2531 C C . TYR A 1 299 ? 9.630 -3.425 -27.374 1.00 79.12 299 TYR A C 1
ATOM 2533 O O . TYR A 1 299 ? 8.537 -3.340 -27.928 1.00 79.12 299 TYR A O 1
ATOM 2541 N N . PHE A 1 300 ? 9.882 -4.261 -26.369 1.00 85.94 300 PHE A N 1
ATOM 2542 C CA . PHE A 1 300 ? 8.948 -5.212 -25.774 1.00 85.94 300 PHE A CA 1
ATOM 2543 C C . PHE A 1 300 ? 8.388 -6.200 -26.808 1.00 85.94 300 PHE A C 1
ATOM 2545 O O . PHE A 1 300 ? 7.189 -6.258 -27.046 1.00 85.94 300 PHE A O 1
ATOM 2552 N N . SER A 1 301 ? 9.254 -6.988 -27.451 1.00 88.81 301 SER A N 1
ATOM 2553 C CA . SER A 1 301 ? 8.822 -7.947 -28.484 1.00 88.81 301 SER A CA 1
ATOM 2554 C C . SER A 1 301 ? 7.809 -8.986 -27.990 1.00 88.81 301 SER A C 1
ATOM 2556 O O . SER A 1 301 ? 7.003 -9.455 -28.787 1.00 88.81 301 SER A O 1
ATOM 2558 N N . ASN A 1 302 ? 7.819 -9.317 -26.695 1.00 92.06 302 ASN A N 1
ATOM 2559 C CA . ASN A 1 302 ? 6.864 -10.243 -26.078 1.00 92.06 302 ASN A CA 1
ATOM 2560 C C . ASN A 1 302 ? 5.609 -9.552 -25.510 1.00 92.06 302 ASN A C 1
ATOM 2562 O O . ASN A 1 302 ? 4.839 -10.176 -24.777 1.00 92.06 302 ASN A O 1
ATOM 2566 N N . LEU A 1 303 ? 5.382 -8.277 -25.843 1.00 94.00 303 LEU A N 1
ATOM 2567 C CA . LEU A 1 303 ? 4.251 -7.499 -25.352 1.00 94.00 303 LEU A CA 1
ATOM 2568 C C . LEU A 1 303 ? 2.915 -8.049 -25.867 1.00 94.00 303 LEU A C 1
ATOM 2570 O O . LEU A 1 303 ? 2.702 -8.195 -27.068 1.00 94.00 303 LEU A O 1
ATOM 2574 N N . GLN A 1 304 ? 1.992 -8.294 -24.941 1.00 95.94 304 GLN A N 1
ATOM 2575 C CA . GLN A 1 304 ? 0.642 -8.799 -25.198 1.00 95.94 304 GLN A CA 1
ATOM 2576 C C . GLN A 1 304 ? -0.435 -7.744 -24.905 1.00 95.94 304 GLN A C 1
ATOM 2578 O O . GLN A 1 304 ? -1.465 -7.722 -25.571 1.00 95.94 304 GLN A O 1
ATOM 2583 N N . ASP A 1 305 ? -0.204 -6.864 -23.921 1.00 95.94 305 ASP A N 1
ATOM 2584 C CA . ASP A 1 305 ? -1.126 -5.782 -23.540 1.00 95.94 305 ASP A CA 1
ATOM 2585 C C . ASP A 1 305 ? -0.392 -4.438 -23.425 1.00 95.94 305 ASP A C 1
ATOM 2587 O O . ASP A 1 305 ? 0.544 -4.293 -22.633 1.00 95.94 305 ASP A O 1
ATOM 2591 N N . LEU A 1 306 ? -0.854 -3.443 -24.189 1.00 92.94 306 LEU A N 1
ATOM 2592 C CA . LEU A 1 306 ? -0.378 -2.062 -24.147 1.00 92.94 306 LEU A CA 1
ATOM 2593 C C . LEU A 1 306 ? -1.511 -1.130 -23.715 1.00 92.94 306 LEU A C 1
ATOM 2595 O O . LEU A 1 306 ? -2.532 -1.020 -24.392 1.00 92.94 306 LEU A O 1
ATOM 2599 N N . GLN A 1 307 ? -1.298 -0.383 -22.633 1.00 93.50 307 GLN A N 1
ATOM 2600 C CA . GLN A 1 307 ? -2.242 0.628 -22.162 1.00 93.50 307 GLN A CA 1
ATOM 2601 C C . GLN A 1 307 ? -1.601 2.009 -22.165 1.00 93.50 307 GLN A C 1
ATOM 2603 O O . GLN A 1 307 ? -0.604 2.241 -21.487 1.00 93.50 307 GLN A O 1
ATOM 2608 N N . LEU A 1 308 ? -2.213 2.950 -22.878 1.00 90.44 308 LEU A N 1
ATOM 2609 C CA . LEU A 1 308 ? -1.794 4.348 -22.891 1.00 90.44 308 LEU A CA 1
ATOM 2610 C C . LEU A 1 308 ? -2.756 5.161 -22.018 1.00 90.44 308 LEU A C 1
ATOM 2612 O O . LEU A 1 308 ? -3.947 5.258 -22.313 1.00 90.44 308 LEU A O 1
ATOM 2616 N N . LYS A 1 309 ? -2.256 5.737 -20.923 1.00 87.94 309 LYS A N 1
ATOM 2617 C CA . LYS A 1 309 ? -3.013 6.624 -20.031 1.00 87.94 309 LYS A CA 1
ATOM 2618 C C . LYS A 1 309 ? -2.559 8.059 -20.252 1.00 87.94 309 LYS A C 1
ATOM 2620 O O . LYS A 1 309 ? -1.611 8.526 -19.627 1.00 87.94 309 LYS A O 1
ATOM 2625 N N . LEU A 1 310 ? -3.238 8.738 -21.163 1.00 79.31 310 LEU A N 1
ATOM 2626 C CA . LEU A 1 310 ? -2.955 10.126 -21.505 1.00 79.31 310 LEU A CA 1
ATOM 2627 C C . LEU A 1 310 ? -3.563 11.074 -20.468 1.00 79.31 310 LEU A C 1
ATOM 2629 O O . LEU A 1 310 ? -4.698 10.882 -20.022 1.00 79.31 310 LEU A O 1
ATOM 2633 N N . ASP A 1 311 ? -2.810 12.111 -20.113 1.00 71.56 311 ASP A N 1
ATOM 2634 C CA . ASP A 1 311 ? -3.325 13.207 -19.301 1.00 71.56 311 ASP A CA 1
ATOM 2635 C C . ASP A 1 311 ? -4.057 14.172 -20.240 1.00 71.56 311 ASP A C 1
ATOM 2637 O O . ASP A 1 311 ? -3.441 14.942 -20.981 1.00 71.56 311 ASP A O 1
ATOM 2641 N N . LEU A 1 312 ? -5.391 14.124 -20.216 1.00 55.28 312 LEU A N 1
ATOM 2642 C CA . LEU A 1 312 ? -6.254 15.096 -20.891 1.00 55.28 312 LEU A CA 1
ATOM 2643 C C . LEU A 1 312 ? -6.309 16.383 -20.057 1.00 55.28 312 LEU A C 1
ATOM 2645 O O . LEU A 1 312 ? -7.320 16.699 -19.433 1.00 55.28 312 LEU A O 1
ATOM 2649 N N . THR A 1 313 ? -5.196 17.107 -19.974 1.00 55.00 313 THR A N 1
ATOM 2650 C CA . THR A 1 313 ? -5.233 18.504 -19.530 1.00 55.00 313 THR A CA 1
ATOM 2651 C C . THR A 1 313 ? -5.529 19.373 -20.743 1.00 55.00 313 THR A C 1
ATOM 2653 O O . THR A 1 313 ? -4.618 19.624 -21.530 1.00 55.00 313 THR A O 1
ATOM 2656 N N . PHE A 1 314 ? -6.800 19.755 -20.895 1.00 36.16 314 PHE A N 1
ATOM 2657 C CA . PHE A 1 314 ? -7.227 20.866 -21.750 1.00 36.16 314 PHE A CA 1
ATOM 2658 C C . PHE A 1 314 ? -6.870 22.203 -21.102 1.00 36.16 314 PHE A C 1
ATOM 2660 O O . PHE A 1 314 ? -6.968 22.287 -19.851 1.00 36.16 314 PHE A O 1
#

Sequence (314 aa):
TPYEFHGPNRWSNNNTIQLKQFYLTFNRRIYGRRRLASRRIDFHQLINAITQFSLSLVCLSLNLIGCYITSSNDLPFNGIQLQQQFLQLMPKLQQFHLYAILTQDLIDIKSILSTFKNHFWLDHNWTVGMHDKYLYTLPFHFDKLYDFTDFDRVDSNNYEILINNPRIWYNVKSIKFKIANFDLLKRIRIKMPKLHLISIDYFNYSDNTQDLHMIQNQINNMNVTLDRIMTVHLTCGSLENEKQWFMNTLPNIRYLVLCRTEFPLLKSQLTWILNDKIERLVIEGNSIVEQFGKQNYIYFSNLQDLQLKLDLTF

Nearest PDB structures (foldseek):
  1qv7-assembly1_B  TM=2.840E-01  e=2.363E-01  Equus caballus
  8ee3-assembly1_B  TM=2.841E-01  e=3.659E-01  Equus caballus
  1axe-assembly1_A  TM=2.852E-01  e=4.081E-01  Equus caballus
  1axg-assembly2_C  TM=2.858E-01  e=5.984E-01  Equus caballus
  5kcz-assembly1_B  TM=2.828E-01  e=5.984E-01  Equus caballus

Solvent-accessible surface area (backbone atoms only — not comparable to full-atom values): 17930 Å² total; per-residue (Å²): 135,86,83,81,82,84,80,78,85,84,78,88,66,89,72,73,71,74,40,48,65,47,80,46,72,48,85,51,82,84,64,75,92,65,79,66,81,73,79,63,71,57,57,67,59,52,48,59,61,54,54,73,25,16,87,42,20,31,33,43,38,41,36,39,62,43,49,74,52,90,53,69,78,38,79,80,48,22,36,62,55,37,40,68,77,48,53,68,63,23,84,51,54,72,42,75,39,46,34,36,46,56,65,90,86,80,77,62,68,69,63,47,44,58,53,51,59,49,66,71,33,59,79,63,63,53,36,42,33,33,45,92,52,33,43,28,27,49,59,43,76,55,47,65,45,76,73,45,74,61,83,86,58,56,50,50,52,50,61,62,53,76,72,76,38,77,57,35,41,39,54,24,29,30,42,24,27,63,68,84,52,70,73,53,54,61,46,41,56,67,38,26,69,52,33,26,34,45,30,43,45,56,94,74,77,85,82,60,78,60,64,61,54,53,47,56,65,53,54,78,78,52,97,56,65,38,70,59,30,32,33,42,32,36,50,35,58,49,51,56,80,45,34,66,54,52,66,55,26,30,77,47,40,29,33,44,33,39,30,55,41,44,79,49,54,86,88,36,71,54,39,56,51,42,21,70,41,26,34,32,42,34,42,34,34,57,72,42,54,55,55,58,73,69,50,94,62,87,73,40,72,48,52,76,44,82,44,79,45,69,70,87,78,128

Mean predicted aligned error: 9.52 Å